Protein AF-A0A830BBN1-F1 (afdb_monomer)

Mean predicted aligned error: 14.36 Å

Organism: NCBI:txid374723

Sequence (219 aa):
MGGQESFIYSFVARGTMVLAEYTEFTGNFPAIAAQCLQKLPSSNNKFTYKCDHHIFNFLVEDGYAYCVVAKESVGKQISIAFLERIKADFKKRYGGGKADTAAAKSLNKEFGPLMKEHMQYIIDHADEIEKLLKVKAQVSEVKSIMLENIDKTIERGENLTNLNDKAEELRYSAQEFKKQGTQIRRKMWGKAQSIACYSGLQASPKRCTTAWAWRTPPT

Nearest PDB structures (foldseek):
  4b93-assembly1_A  TM=8.288E-01  e=2.882E-13  Mus musculus
  4afi-assembly1_B  TM=9.261E-01  e=2.711E-12  Homo sapiens
  2vx8-assembly1_B  TM=9.193E-01  e=2.001E-11  Homo sapiens
  2vx8-assembly4_C  TM=9.393E-01  e=4.398E-11  Homo sapiens
  2dmw-assembly1_A  TM=9.284E-01  e=1.477E-10  Homo sapiens

Radius of gyration: 22.37 Å; Cα contacts (8 Å, |Δi|>4): 234; chains: 1; bounding box: 63×53×77 Å

Foldseek 3Di:
DDLPQFWAKKFKAQQLFTQAIAGPDDDCVVVVLSVVSVVDDQDQAWEWEDDPQKIWIWGHDPRMIIIIIGGPVDDNQLRVVLRVVLVVVCCVPCNPCNNVPGHGNNCHVPCHVVSVVSSVVSSVCVVVSVVVVVVVPPDGDHHYDYDDDPPCVRVPDDPDDDPPVVVVVSVVVVVVVVVVVVVVVVVVVVVVVVVCVVVVPPPDDDDPDDDDDDDDDDD

Secondary structure (DSSP, 8-state):
------EEEEEEEETTEEEEEEESS-SSHHHHHHHHHHH--SSSEEEEEEETTEEEEEEEETTEEEEEEEETTS-HHHHHHHHHHHHHHHHHHHTTTHHHHPPTTTTHHHHHHHHHHHHHHHHHTHHHHHHHHHHH-----EEEEE---S-GGGTTS-----TTHHHHHHHHHHHHHHHHHHHHHHHHHHHHHHHHHHTT-------------------

Structure (mmCIF, N/CA/C/O backbone):
data_AF-A0A830BBN1-F1
#
_entry.id   AF-A0A830BBN1-F1
#
loop_
_atom_site.group_PDB
_atom_site.id
_atom_site.type_symbol
_atom_site.label_atom_id
_atom_site.label_alt_id
_atom_site.label_comp_id
_atom_site.label_asym_id
_atom_site.label_entity_id
_atom_site.label_seq_id
_atom_site.pdbx_PDB_ins_code
_atom_site.Cartn_x
_atom_site.Cartn_y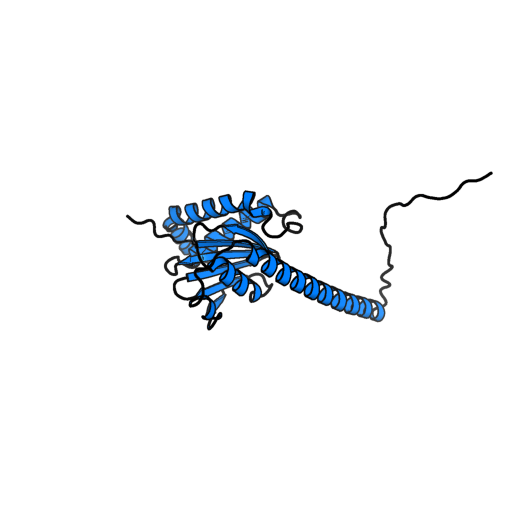
_atom_site.Cartn_z
_atom_site.occupancy
_atom_site.B_iso_or_equiv
_atom_site.auth_seq_id
_atom_site.auth_comp_id
_atom_site.auth_asym_id
_atom_site.auth_atom_id
_atom_site.pdbx_PDB_model_num
ATOM 1 N N . MET A 1 1 ? -5.172 19.905 21.506 1.00 32.31 1 MET A N 1
ATOM 2 C CA . MET A 1 1 ? -5.762 19.604 20.184 1.00 32.31 1 MET A CA 1
ATOM 3 C C . MET A 1 1 ? -4.782 18.706 19.446 1.00 32.31 1 MET A C 1
ATOM 5 O O . MET A 1 1 ? -3.866 19.209 18.817 1.00 32.31 1 MET A O 1
ATOM 9 N N . GLY A 1 2 ? -4.857 17.392 19.669 1.00 34.62 2 GLY A N 1
ATOM 10 C CA . GLY A 1 2 ? -3.894 16.442 19.107 1.00 34.62 2 GLY A CA 1
ATOM 11 C C . GLY A 1 2 ? -4.415 15.901 17.786 1.00 34.62 2 GLY A C 1
ATOM 12 O O . GLY A 1 2 ? -5.408 15.176 17.797 1.00 34.62 2 GLY A O 1
ATOM 13 N N . GLY A 1 3 ? -3.767 16.253 16.674 1.00 42.31 3 GLY A N 1
ATOM 14 C CA . GLY A 1 3 ? -3.932 15.539 15.411 1.00 42.31 3 GLY A CA 1
ATOM 15 C C . GLY A 1 3 ? -3.496 14.096 15.632 1.00 42.31 3 GLY A C 1
ATOM 16 O O . GLY A 1 3 ? -2.308 13.797 15.664 1.00 42.31 3 GLY A O 1
ATOM 17 N N . GLN A 1 4 ? -4.458 13.227 15.925 1.00 48.81 4 GLN A N 1
ATOM 18 C CA . GLN A 1 4 ? -4.225 11.815 16.186 1.00 48.81 4 GLN A CA 1
ATOM 19 C C . GLN A 1 4 ? -3.701 11.179 14.901 1.00 48.81 4 GLN A C 1
ATOM 21 O O . GLN A 1 4 ? -4.442 10.998 13.938 1.00 48.81 4 GLN A O 1
ATOM 26 N N . GLU A 1 5 ? -2.414 10.853 14.908 1.00 64.38 5 GLU A N 1
ATOM 27 C CA . GLU A 1 5 ? -1.705 10.041 13.921 1.00 64.38 5 GLU A CA 1
ATOM 28 C C . GLU A 1 5 ? -2.566 8.846 13.491 1.00 64.38 5 GLU A C 1
ATOM 30 O O . GLU A 1 5 ? -2.714 7.876 14.238 1.00 64.38 5 GLU A O 1
ATOM 35 N N . SER A 1 6 ? -3.216 8.976 12.335 1.00 85.06 6 SER A N 1
ATOM 36 C CA . SER A 1 6 ? -4.280 8.075 11.882 1.00 85.06 6 SER A CA 1
ATOM 37 C C . SER A 1 6 ? -3.738 7.004 10.935 1.00 85.06 6 SER A C 1
ATOM 39 O O . SER A 1 6 ? -4.067 5.826 11.077 1.00 85.06 6 SER A O 1
ATOM 41 N N . PHE A 1 7 ? -2.841 7.395 10.029 1.00 92.31 7 PHE A N 1
ATOM 42 C CA . PHE A 1 7 ? -2.092 6.500 9.149 1.00 92.31 7 PHE A CA 1
ATOM 43 C C . PHE A 1 7 ? -0.636 6.408 9.592 1.00 92.31 7 PHE A C 1
ATOM 45 O O . PHE A 1 7 ? -0.046 7.407 9.986 1.00 92.31 7 PHE A O 1
ATOM 52 N N . ILE A 1 8 ? -0.075 5.203 9.517 1.00 91.69 8 ILE A N 1
ATOM 53 C CA . ILE A 1 8 ? 1.229 4.864 10.097 1.00 91.69 8 ILE A CA 1
ATOM 54 C C . ILE A 1 8 ? 2.222 4.469 9.005 1.00 91.69 8 ILE A C 1
ATOM 56 O O . ILE A 1 8 ? 3.348 4.948 8.956 1.00 91.69 8 ILE A O 1
ATOM 60 N N . TYR A 1 9 ? 1.809 3.584 8.104 1.00 94.56 9 TYR A N 1
ATOM 61 C CA . TYR A 1 9 ? 2.672 3.040 7.059 1.00 94.56 9 TYR A CA 1
ATOM 62 C C . TYR A 1 9 ? 1.856 2.789 5.797 1.00 94.56 9 TYR A C 1
ATOM 64 O O . TYR A 1 9 ? 0.684 2.429 5.875 1.00 94.56 9 TYR A O 1
ATOM 72 N N . SER A 1 10 ? 2.463 2.966 4.630 1.00 97.44 10 SER A N 1
ATOM 73 C CA . SER A 1 10 ? 1.853 2.623 3.345 1.00 97.44 10 SER A CA 1
ATOM 74 C C . SER A 1 10 ? 2.901 2.100 2.382 1.00 97.44 10 SER A C 1
ATOM 76 O O . SER A 1 10 ? 4.058 2.520 2.420 1.00 97.44 10 SER A O 1
ATOM 78 N N . PHE A 1 11 ? 2.484 1.215 1.480 1.00 97.81 11 PHE A N 1
ATOM 79 C CA . PHE A 1 11 ? 3.331 0.760 0.386 1.00 97.81 11 PHE A CA 1
ATOM 80 C C . PHE A 1 11 ? 2.545 0.429 -0.884 1.00 97.81 11 PHE A C 1
ATOM 82 O O . PHE A 1 11 ? 1.336 0.185 -0.858 1.00 97.81 11 PHE A O 1
ATOM 89 N N . VAL A 1 12 ? 3.279 0.357 -1.997 1.00 97.62 12 VAL A N 1
ATOM 90 C CA . VAL A 1 12 ? 2.850 -0.274 -3.251 1.00 97.62 12 VAL A CA 1
ATOM 91 C C . VAL A 1 12 ? 3.834 -1.375 -3.619 1.00 97.62 12 VAL A C 1
ATOM 93 O O . VAL A 1 12 ? 5.048 -1.154 -3.652 1.00 97.62 12 VAL A O 1
ATOM 96 N N . ALA A 1 13 ? 3.314 -2.564 -3.905 1.00 96.38 13 ALA A N 1
ATOM 97 C CA . ALA A 1 13 ? 4.085 -3.732 -4.294 1.00 96.38 13 ALA A CA 1
ATOM 98 C C . ALA A 1 13 ? 3.620 -4.297 -5.636 1.00 96.38 13 ALA A C 1
ATOM 100 O O . ALA A 1 13 ? 2.442 -4.226 -5.980 1.00 96.38 13 ALA A O 1
ATOM 101 N N . ARG A 1 14 ? 4.557 -4.899 -6.371 1.00 93.69 14 ARG A N 1
ATOM 102 C CA . ARG A 1 14 ? 4.293 -5.754 -7.534 1.00 93.69 14 ARG A CA 1
ATOM 103 C C . ARG A 1 14 ? 4.466 -7.206 -7.106 1.00 93.69 14 ARG A C 1
ATOM 105 O O . ARG A 1 14 ? 5.580 -7.625 -6.775 1.00 93.69 14 ARG A O 1
ATOM 112 N N . GLY A 1 15 ? 3.379 -7.973 -7.093 1.00 89.31 15 GLY A N 1
ATOM 113 C CA . GLY A 1 15 ? 3.335 -9.239 -6.362 1.00 89.31 15 GLY A CA 1
ATOM 114 C C . GLY A 1 15 ? 3.693 -8.999 -4.894 1.00 89.31 15 GLY A C 1
ATOM 115 O O . GLY A 1 15 ? 3.051 -8.200 -4.223 1.00 89.31 15 GLY A O 1
ATOM 116 N N . THR A 1 16 ? 4.764 -9.629 -4.416 1.00 89.00 16 THR A N 1
ATOM 117 C CA . THR A 1 16 ? 5.267 -9.467 -3.041 1.00 89.00 16 THR A CA 1
ATOM 118 C C . THR A 1 16 ? 6.468 -8.520 -2.927 1.00 89.00 16 THR A C 1
ATOM 120 O O . THR A 1 16 ? 7.021 -8.335 -1.845 1.00 89.00 16 THR A O 1
ATOM 123 N N . MET A 1 17 ? 6.884 -7.890 -4.034 1.00 91.56 17 MET A N 1
ATOM 124 C CA . MET A 1 17 ? 8.020 -6.967 -4.067 1.00 91.56 17 MET A CA 1
ATOM 125 C C . MET A 1 17 ? 7.559 -5.524 -3.880 1.00 91.56 17 MET A C 1
ATOM 127 O O . MET A 1 17 ? 6.950 -4.945 -4.779 1.00 91.56 17 MET A O 1
ATOM 131 N N . VAL A 1 18 ? 7.906 -4.923 -2.744 1.00 95.19 18 VAL A N 1
ATOM 132 C CA . VAL A 1 18 ? 7.634 -3.508 -2.457 1.00 95.19 18 VAL A CA 1
ATOM 133 C C . VAL A 1 18 ? 8.453 -2.608 -3.388 1.00 95.19 18 VAL A C 1
ATOM 135 O O . VAL A 1 18 ? 9.684 -2.659 -3.398 1.00 95.19 18 VAL A O 1
ATOM 138 N N . LEU A 1 19 ? 7.765 -1.784 -4.179 1.00 94.88 19 LEU A N 1
ATOM 139 C CA . LEU A 1 19 ? 8.361 -0.838 -5.131 1.00 94.88 19 LEU A CA 1
ATOM 140 C C . LEU A 1 19 ? 8.525 0.559 -4.526 1.00 94.88 19 LEU A C 1
ATOM 142 O O . LEU A 1 19 ? 9.513 1.241 -4.808 1.00 94.88 19 LEU A O 1
ATOM 146 N N . ALA A 1 20 ? 7.546 0.966 -3.719 1.00 96.44 20 ALA A N 1
ATOM 147 C CA . ALA A 1 20 ? 7.519 2.228 -2.998 1.00 96.44 20 ALA A CA 1
ATOM 148 C C . ALA A 1 20 ? 6.905 2.024 -1.610 1.00 96.44 20 ALA A C 1
ATOM 150 O O . ALA A 1 20 ? 5.899 1.326 -1.493 1.00 96.44 20 ALA A O 1
ATOM 151 N N . GLU A 1 21 ? 7.455 2.662 -0.586 1.00 96.19 21 GLU A N 1
ATOM 152 C CA . GLU A 1 21 ? 6.897 2.673 0.765 1.00 96.19 21 GLU A CA 1
ATOM 153 C C . GLU A 1 21 ? 7.148 4.000 1.480 1.00 96.19 21 GLU A C 1
ATOM 155 O O . GLU A 1 21 ? 8.060 4.751 1.122 1.00 96.19 21 GLU A O 1
ATOM 160 N N . TYR A 1 22 ? 6.338 4.269 2.499 1.00 95.44 22 TYR A N 1
ATOM 161 C CA . TYR A 1 22 ? 6.435 5.469 3.313 1.00 95.44 22 TYR A CA 1
ATOM 162 C C . TYR A 1 22 ? 5.960 5.228 4.753 1.00 95.44 22 TYR A C 1
ATOM 164 O O . TYR A 1 22 ? 4.936 4.580 4.972 1.00 95.44 22 TYR A O 1
ATOM 172 N N . THR A 1 23 ? 6.703 5.770 5.720 1.00 92.25 23 THR A N 1
ATOM 173 C CA . THR A 1 23 ? 6.357 5.845 7.149 1.00 92.25 23 THR A CA 1
ATOM 174 C C . THR A 1 23 ? 7.075 7.035 7.784 1.00 92.25 23 THR A C 1
ATOM 176 O O . THR A 1 23 ? 8.223 7.312 7.437 1.00 92.25 23 THR A O 1
ATOM 179 N N . GLU A 1 24 ? 6.422 7.704 8.733 1.00 84.50 24 GLU A N 1
ATOM 180 C CA . GLU A 1 24 ? 7.069 8.631 9.686 1.00 84.50 24 GLU A CA 1
ATOM 181 C C . GLU A 1 24 ? 7.300 7.979 11.054 1.00 84.50 24 GLU A C 1
ATOM 183 O O . GLU A 1 24 ? 7.950 8.546 11.927 1.00 84.50 24 GLU A O 1
ATOM 188 N N . PHE A 1 25 ? 6.795 6.760 11.223 1.00 79.56 25 PHE A N 1
ATOM 189 C CA . PHE A 1 25 ? 6.783 6.021 12.470 1.00 79.56 25 PHE A CA 1
ATOM 190 C C . PHE A 1 25 ? 7.915 5.008 12.508 1.00 79.56 25 PHE A C 1
ATOM 192 O O . PHE A 1 25 ? 8.189 4.299 11.530 1.00 79.56 25 PHE A O 1
ATOM 199 N N . THR A 1 26 ? 8.536 4.901 13.676 1.00 73.25 26 THR A N 1
ATOM 200 C CA . THR A 1 26 ? 9.425 3.795 14.012 1.00 73.25 26 THR A CA 1
ATOM 201 C C . THR A 1 26 ? 8.591 2.592 14.453 1.00 73.25 26 THR A C 1
ATOM 203 O O . THR A 1 26 ? 7.535 2.732 15.067 1.00 73.25 26 THR A O 1
ATOM 206 N N . GLY A 1 27 ? 9.038 1.385 14.103 1.00 72.31 27 GLY A N 1
ATOM 207 C CA . GLY A 1 27 ? 8.348 0.155 14.483 1.00 72.31 27 GLY A CA 1
ATOM 208 C C . GLY A 1 27 ? 8.521 -0.985 13.487 1.00 72.31 27 GLY A C 1
ATOM 209 O O . GLY A 1 27 ? 9.257 -0.901 12.498 1.00 72.31 27 GLY A O 1
ATOM 210 N N . ASN A 1 28 ? 7.810 -2.076 13.754 1.00 79.81 28 ASN A N 1
ATOM 211 C CA . ASN A 1 28 ? 7.816 -3.305 12.962 1.00 79.81 28 ASN A CA 1
ATOM 212 C C . ASN A 1 28 ? 6.702 -3.355 11.897 1.00 79.81 28 ASN A C 1
ATOM 214 O O . ASN A 1 28 ? 6.587 -4.366 11.203 1.00 79.81 28 ASN A O 1
ATOM 218 N N . PHE A 1 29 ? 5.935 -2.275 11.697 1.00 85.06 29 PHE A N 1
ATOM 219 C CA . PHE A 1 29 ? 4.846 -2.226 10.712 1.00 85.06 29 PHE A CA 1
ATOM 220 C C . PHE A 1 29 ? 5.257 -2.680 9.303 1.00 85.06 29 PHE A C 1
ATOM 222 O O . PHE A 1 29 ? 4.520 -3.484 8.732 1.00 85.06 29 PHE A O 1
ATOM 229 N N . PRO A 1 30 ? 6.430 -2.290 8.751 1.00 88.38 30 PRO A N 1
ATOM 230 C CA . PRO A 1 30 ? 6.854 -2.789 7.442 1.00 88.38 30 PRO A CA 1
ATOM 231 C C . PRO A 1 30 ? 7.043 -4.310 7.404 1.00 88.38 30 PRO A C 1
ATOM 233 O O . PRO A 1 30 ? 6.709 -4.948 6.409 1.00 88.38 30 PRO A O 1
ATOM 236 N N . ALA A 1 31 ? 7.543 -4.909 8.490 1.00 84.56 31 ALA A N 1
ATOM 237 C CA . ALA A 1 31 ? 7.762 -6.352 8.565 1.00 84.56 31 ALA A CA 1
ATOM 238 C C . ALA A 1 31 ? 6.428 -7.108 8.640 1.00 84.56 31 ALA A C 1
ATOM 240 O O . ALA A 1 31 ? 6.202 -8.033 7.862 1.00 84.56 31 ALA A O 1
ATOM 241 N N . ILE A 1 32 ? 5.511 -6.667 9.506 1.00 84.81 32 ILE A N 1
ATOM 242 C CA . ILE A 1 32 ? 4.174 -7.268 9.627 1.00 84.81 32 ILE A CA 1
ATOM 243 C C . ILE A 1 32 ? 3.411 -7.128 8.306 1.00 84.81 32 ILE A C 1
ATOM 245 O O . ILE A 1 32 ? 2.850 -8.097 7.799 1.00 84.81 32 ILE A O 1
ATOM 249 N N . ALA A 1 33 ? 3.437 -5.943 7.694 1.00 89.44 33 ALA A N 1
ATOM 250 C CA . ALA A 1 33 ? 2.748 -5.696 6.435 1.00 89.44 33 ALA A CA 1
ATOM 251 C C . ALA A 1 33 ? 3.317 -6.552 5.288 1.00 89.44 33 ALA A C 1
ATOM 253 O O . ALA A 1 33 ? 2.548 -7.063 4.472 1.00 89.44 33 ALA A O 1
ATOM 254 N N . ALA A 1 34 ? 4.637 -6.772 5.256 1.00 88.31 34 ALA A N 1
ATOM 255 C CA . ALA A 1 34 ? 5.269 -7.694 4.317 1.00 88.31 34 ALA A CA 1
ATOM 256 C C . ALA A 1 34 ? 4.825 -9.147 4.551 1.00 88.31 34 ALA A C 1
ATOM 258 O O . ALA A 1 34 ? 4.573 -9.861 3.585 1.00 88.31 34 ALA A O 1
ATOM 259 N N . GLN A 1 35 ? 4.659 -9.589 5.800 1.00 84.88 35 GLN A N 1
ATOM 260 C CA . GLN A 1 35 ? 4.128 -10.926 6.094 1.00 84.88 35 GLN A CA 1
ATOM 261 C C . GLN A 1 35 ? 2.663 -11.079 5.668 1.00 84.88 35 GLN A C 1
ATOM 263 O O . GLN A 1 35 ? 2.292 -12.104 5.094 1.00 84.88 35 GLN A O 1
ATOM 268 N N . CYS A 1 36 ? 1.833 -10.058 5.891 1.00 87.19 36 CYS A N 1
ATOM 269 C CA . CYS A 1 36 ? 0.461 -10.022 5.383 1.00 87.19 36 CYS A CA 1
ATOM 270 C C . CYS A 1 36 ? 0.437 -10.113 3.854 1.00 87.19 36 CYS A C 1
ATOM 272 O O . CYS A 1 36 ? -0.333 -10.893 3.299 1.00 87.19 36 CYS A O 1
ATOM 274 N N . LEU A 1 37 ? 1.329 -9.380 3.178 1.00 88.31 37 LEU A N 1
ATOM 275 C CA . LEU A 1 37 ? 1.474 -9.397 1.722 1.00 88.31 37 LEU A CA 1
ATOM 276 C C . LEU A 1 37 ? 1.762 -10.804 1.180 1.00 88.31 37 LEU A C 1
ATOM 278 O O . LEU A 1 37 ? 1.219 -11.163 0.139 1.00 88.31 37 LEU A O 1
ATOM 282 N N . GLN A 1 38 ? 2.540 -11.625 1.896 1.00 86.94 38 GLN A N 1
ATOM 283 C CA . GLN A 1 38 ? 2.798 -13.020 1.504 1.00 86.94 38 GLN A CA 1
ATOM 284 C C . GLN A 1 38 ? 1.551 -13.910 1.541 1.00 86.94 38 GLN A C 1
ATOM 286 O O . GLN A 1 38 ? 1.482 -14.912 0.832 1.00 86.94 38 GLN A O 1
ATOM 291 N N . LYS A 1 39 ? 0.570 -13.565 2.380 1.00 84.00 39 LYS A N 1
ATOM 292 C CA . LYS A 1 39 ? -0.667 -14.335 2.571 1.00 84.00 39 LYS A CA 1
ATOM 293 C C . LYS A 1 39 ? -1.802 -13.872 1.655 1.00 84.00 39 LYS A C 1
ATOM 295 O O . LYS A 1 39 ? -2.849 -14.519 1.622 1.00 84.00 39 LYS A O 1
ATOM 300 N N . LEU A 1 40 ? -1.627 -12.763 0.934 1.00 82.19 40 LEU A N 1
ATOM 301 C CA . LEU A 1 40 ? -2.659 -12.233 0.050 1.00 82.19 40 LEU A CA 1
ATOM 302 C C . LEU A 1 40 ? -2.854 -13.134 -1.174 1.00 82.19 40 LEU A C 1
ATOM 304 O O . LEU A 1 40 ? -1.881 -13.493 -1.843 1.00 82.19 40 LEU A O 1
ATOM 308 N N . PRO A 1 41 ? -4.104 -13.461 -1.540 1.00 82.00 41 PRO A N 1
ATOM 309 C CA . PRO A 1 41 ? -4.364 -14.103 -2.816 1.00 82.00 41 PRO A CA 1
ATOM 310 C C . PRO A 1 41 ? -4.125 -13.103 -3.955 1.00 82.00 41 PRO A C 1
ATOM 312 O O . PRO A 1 41 ? -4.353 -11.903 -3.816 1.00 82.00 41 PRO A O 1
ATOM 315 N N . SER A 1 42 ? -3.729 -13.602 -5.125 1.00 76.69 42 SER A N 1
ATOM 316 C CA . SER A 1 42 ? -3.465 -12.757 -6.303 1.00 76.69 42 SER A CA 1
ATOM 317 C C . SER A 1 42 ? -4.729 -12.232 -7.000 1.00 76.69 42 SER A C 1
ATOM 319 O O . SER A 1 42 ? -4.628 -11.545 -8.011 1.00 76.69 42 SER A O 1
ATOM 321 N N . SER A 1 43 ? -5.922 -12.581 -6.511 1.00 81.62 43 SER A N 1
ATOM 322 C CA . SER A 1 43 ? -7.199 -12.143 -7.081 1.00 81.62 43 SER A CA 1
ATOM 323 C C . SER A 1 43 ? -7.493 -10.684 -6.745 1.00 81.62 43 SER A C 1
ATOM 325 O O . SER A 1 43 ? -7.333 -10.297 -5.585 1.00 81.62 43 SER A O 1
ATOM 327 N N . ASN A 1 44 ? -8.037 -9.930 -7.705 1.00 86.81 44 ASN A N 1
ATOM 328 C CA . ASN A 1 44 ? -8.475 -8.554 -7.479 1.00 86.81 44 ASN A CA 1
ATOM 329 C C . ASN A 1 44 ? -9.507 -8.501 -6.339 1.00 86.81 44 ASN A C 1
ATOM 331 O O . ASN A 1 44 ? -10.603 -9.059 -6.447 1.00 86.81 44 ASN A O 1
ATOM 335 N N . ASN A 1 45 ? -9.133 -7.898 -5.212 1.00 88.69 45 ASN A N 1
ATOM 336 C CA . ASN A 1 45 ? -9.979 -7.828 -4.026 1.00 88.69 45 ASN A CA 1
ATOM 337 C C . ASN A 1 45 ? -9.439 -6.824 -3.001 1.00 88.69 45 ASN A C 1
ATOM 339 O O . ASN A 1 45 ? -8.319 -6.323 -3.113 1.00 88.69 45 ASN A O 1
ATOM 343 N N . LYS A 1 46 ? -10.241 -6.569 -1.969 1.00 92.00 46 LYS A N 1
ATOM 344 C CA . LYS A 1 46 ? -9.882 -5.741 -0.820 1.00 92.00 46 LYS A CA 1
ATOM 345 C C . LYS A 1 46 ? -9.799 -6.631 0.411 1.00 92.00 46 LYS A C 1
ATOM 347 O O . LYS A 1 46 ? -10.723 -7.400 0.675 1.00 92.00 46 LYS A O 1
ATOM 352 N N . PHE A 1 47 ? -8.715 -6.511 1.167 1.00 90.50 47 PHE A N 1
ATOM 353 C CA . PHE A 1 47 ? -8.490 -7.291 2.379 1.00 90.50 47 PHE A CA 1
ATOM 354 C C . PHE A 1 47 ? -8.223 -6.377 3.561 1.00 90.50 47 PHE A C 1
ATOM 356 O O . PHE A 1 47 ? -7.575 -5.343 3.429 1.00 90.50 47 PHE A O 1
ATOM 363 N N . THR A 1 48 ? -8.685 -6.786 4.732 1.00 90.75 48 THR A N 1
ATOM 364 C CA . THR A 1 48 ? -8.340 -6.122 5.984 1.00 90.75 48 THR A CA 1
ATOM 365 C C . THR A 1 48 ? -7.805 -7.158 6.949 1.00 90.75 48 THR A C 1
ATOM 367 O O . THR A 1 48 ? -8.511 -8.121 7.240 1.00 90.75 48 THR A O 1
ATOM 370 N N . TYR A 1 49 ? -6.610 -6.916 7.479 1.00 88.94 49 TYR A N 1
ATOM 371 C CA . TYR A 1 49 ? -6.042 -7.665 8.588 1.00 88.94 49 TYR A CA 1
ATOM 372 C C . TYR A 1 49 ? -5.988 -6.796 9.840 1.00 88.94 49 TYR A C 1
ATOM 374 O O . TYR A 1 49 ? -5.510 -5.664 9.791 1.00 88.94 49 TYR A O 1
ATOM 382 N N . LYS A 1 50 ? -6.477 -7.320 10.963 1.00 85.44 50 LYS A N 1
ATOM 383 C CA . LYS A 1 50 ? -6.400 -6.647 12.265 1.00 85.44 50 LYS A CA 1
ATOM 384 C C . LYS A 1 50 ? -5.279 -7.266 13.102 1.00 85.44 50 LYS A C 1
ATOM 386 O O . LYS A 1 50 ? -5.234 -8.489 13.215 1.00 85.44 50 LYS A O 1
ATOM 391 N N . CYS A 1 51 ? -4.422 -6.420 13.671 1.00 80.12 51 CYS A N 1
ATOM 392 C CA . CYS A 1 51 ? -3.388 -6.776 14.644 1.00 80.12 51 CYS A CA 1
ATOM 393 C C . CYS A 1 51 ? -3.437 -5.740 15.774 1.00 80.12 51 CYS A C 1
ATOM 395 O O . CYS A 1 51 ? -3.135 -4.566 15.550 1.00 80.12 51 CYS A O 1
ATOM 397 N N . ASP A 1 52 ? -3.886 -6.158 16.956 1.00 80.69 52 ASP A N 1
ATOM 398 C CA . ASP A 1 52 ? -4.061 -5.299 18.134 1.00 80.69 52 ASP A CA 1
ATOM 399 C C . ASP A 1 52 ? -4.887 -4.037 17.827 1.00 80.69 52 ASP A C 1
ATOM 401 O O . ASP A 1 52 ? -6.049 -4.137 17.421 1.00 80.69 52 ASP A O 1
ATOM 405 N N . HIS A 1 53 ? -4.291 -2.853 17.995 1.00 82.75 53 HIS A N 1
ATOM 406 C CA . HIS A 1 53 ? -4.909 -1.546 17.743 1.00 82.75 53 HIS A CA 1
ATOM 407 C C . HIS A 1 53 ? -4.664 -1.007 16.327 1.00 82.75 53 HIS A C 1
ATOM 409 O O . HIS A 1 53 ? -4.975 0.152 16.035 1.00 82.75 53 HIS A O 1
ATOM 415 N N . HIS A 1 54 ? -4.114 -1.839 15.441 1.00 87.75 54 HIS A N 1
ATOM 416 C CA . HIS A 1 54 ? -3.752 -1.474 14.082 1.00 87.75 54 HIS A CA 1
ATOM 417 C C . HIS A 1 54 ? -4.498 -2.321 13.055 1.00 87.75 54 HIS A C 1
ATOM 419 O O . HIS A 1 54 ? -4.719 -3.527 13.205 1.00 87.75 54 HIS A O 1
ATOM 425 N N . ILE A 1 55 ? -4.871 -1.667 11.964 1.00 90.44 55 ILE A N 1
ATOM 426 C CA . ILE A 1 55 ? -5.573 -2.270 10.845 1.00 90.44 55 ILE A CA 1
ATOM 427 C C . ILE A 1 55 ? -4.715 -2.115 9.593 1.00 90.44 55 ILE A C 1
ATOM 429 O O . ILE A 1 55 ? -4.404 -1.005 9.165 1.00 90.44 55 ILE A O 1
ATOM 433 N N . PHE A 1 56 ? -4.376 -3.245 8.983 1.00 93.31 56 PHE A N 1
ATOM 434 C CA . PHE A 1 56 ? -3.653 -3.350 7.725 1.00 93.31 56 PHE A CA 1
ATOM 435 C C . PHE A 1 56 ? -4.676 -3.559 6.612 1.00 93.31 56 PHE A C 1
ATOM 437 O O . PHE A 1 56 ? -5.265 -4.634 6.473 1.00 93.31 56 PHE A O 1
ATOM 444 N N . ASN A 1 57 ? -4.914 -2.519 5.825 1.00 94.44 57 ASN A N 1
ATOM 445 C CA . ASN A 1 57 ? -5.838 -2.560 4.703 1.00 94.44 57 ASN A CA 1
ATOM 446 C C . ASN A 1 57 ? -5.060 -2.770 3.412 1.00 94.44 57 ASN A C 1
ATOM 448 O O . ASN A 1 57 ? -4.036 -2.128 3.193 1.00 94.44 57 ASN A O 1
ATOM 452 N N . PHE A 1 58 ? -5.575 -3.644 2.555 1.00 95.25 58 PHE A N 1
ATOM 453 C CA . PHE A 1 58 ? -4.992 -3.985 1.272 1.00 95.25 58 PHE A CA 1
ATOM 454 C C . PHE A 1 58 ? -6.011 -3.845 0.151 1.00 95.25 58 PHE A C 1
ATOM 456 O O . PHE A 1 58 ? -7.174 -4.226 0.289 1.00 95.25 58 PHE A O 1
ATOM 463 N N . LEU A 1 59 ? -5.531 -3.365 -0.987 1.00 95.19 59 LEU A N 1
ATOM 464 C CA . LEU A 1 59 ? -6.216 -3.385 -2.268 1.00 95.19 59 LEU A CA 1
ATOM 465 C C . LEU A 1 59 ? -5.297 -4.105 -3.250 1.00 95.19 59 LEU A C 1
ATOM 467 O O . LEU A 1 59 ? -4.180 -3.656 -3.488 1.00 95.19 59 LEU A O 1
ATOM 471 N N . VAL A 1 60 ? -5.752 -5.231 -3.790 1.00 93.94 60 VAL A N 1
ATOM 472 C CA . VAL A 1 60 ? -5.033 -5.993 -4.812 1.00 93.94 60 VAL A CA 1
ATOM 473 C C . VAL A 1 60 ? -5.751 -5.786 -6.136 1.00 93.94 60 VAL A C 1
ATOM 475 O O . VAL A 1 60 ? -6.955 -6.024 -6.224 1.00 93.94 60 VAL A O 1
ATOM 478 N N . GLU A 1 61 ? -5.030 -5.322 -7.151 1.00 92.00 61 GLU A N 1
ATOM 479 C CA . GLU A 1 61 ? -5.556 -5.121 -8.501 1.00 92.00 61 GLU A CA 1
ATOM 480 C C . GLU A 1 61 ? -4.429 -5.258 -9.531 1.00 92.00 61 GLU A C 1
ATOM 482 O O . GLU A 1 61 ? -3.363 -4.666 -9.374 1.00 92.00 61 GLU A O 1
ATOM 487 N N . ASP A 1 62 ? -4.663 -6.034 -10.591 1.00 90.38 62 ASP A N 1
ATOM 488 C CA . ASP A 1 62 ? -3.777 -6.149 -11.761 1.00 90.38 62 ASP A CA 1
ATOM 489 C C . ASP A 1 62 ? -2.331 -6.561 -11.416 1.00 90.38 62 ASP A C 1
ATOM 491 O O . ASP A 1 62 ? -1.365 -6.104 -12.024 1.00 90.38 62 ASP A O 1
ATOM 495 N N . GLY A 1 63 ? -2.165 -7.429 -10.412 1.00 89.88 63 GLY A N 1
ATOM 496 C CA . GLY A 1 63 ? -0.849 -7.893 -9.951 1.00 89.88 63 GLY A CA 1
ATOM 497 C C . GLY A 1 63 ? -0.101 -6.908 -9.043 1.00 89.88 63 GLY A C 1
ATOM 498 O O . GLY A 1 63 ? 1.024 -7.199 -8.624 1.00 89.88 63 GLY A O 1
ATOM 499 N N . TYR A 1 64 ? -0.728 -5.783 -8.699 1.00 95.06 64 TYR A N 1
ATOM 500 C CA . TYR A 1 64 ? -0.240 -4.824 -7.718 1.00 95.06 64 TYR A CA 1
ATOM 501 C C . TYR A 1 64 ? -1.005 -4.952 -6.404 1.00 95.06 64 TYR A C 1
ATOM 503 O O . TYR A 1 64 ? -2.210 -5.204 -6.390 1.00 95.06 64 TYR A O 1
ATOM 511 N N . ALA A 1 65 ? -0.298 -4.756 -5.296 1.00 96.12 65 ALA A N 1
ATOM 512 C CA . ALA A 1 65 ? -0.872 -4.673 -3.963 1.00 96.12 65 ALA A CA 1
ATOM 513 C C . ALA A 1 65 ? -0.569 -3.298 -3.365 1.00 96.12 65 ALA A C 1
ATOM 515 O O . ALA A 1 65 ? 0.583 -2.868 -3.308 1.00 96.12 65 ALA A O 1
ATOM 516 N N . TYR A 1 66 ? -1.614 -2.625 -2.908 1.00 97.81 66 TYR A N 1
ATOM 517 C CA . TYR A 1 66 ? -1.563 -1.341 -2.223 1.00 97.81 66 TYR A CA 1
ATOM 518 C C . TYR A 1 66 ? -1.916 -1.582 -0.764 1.00 97.81 66 TYR A C 1
ATOM 520 O O . TYR A 1 66 ? -2.911 -2.255 -0.494 1.00 97.81 66 TYR A O 1
ATOM 528 N N . CYS A 1 67 ? -1.127 -1.053 0.164 1.00 97.50 67 CYS A N 1
ATOM 529 C CA . CYS A 1 67 ? -1.339 -1.248 1.593 1.00 97.50 67 CYS A CA 1
ATOM 530 C C . CYS A 1 67 ? -1.341 0.076 2.343 1.00 97.50 67 CYS A C 1
ATOM 532 O O . CYS A 1 67 ? -0.538 0.954 2.037 1.00 97.50 67 CYS A O 1
ATOM 534 N N . VAL A 1 68 ? -2.200 0.176 3.356 1.00 96.88 68 VAL A N 1
ATOM 535 C CA . VAL A 1 68 ? -2.131 1.213 4.381 1.00 96.88 68 VAL A CA 1
ATOM 536 C C . VAL A 1 68 ? -2.364 0.599 5.755 1.00 96.88 68 VAL A C 1
ATOM 538 O O . VAL A 1 68 ? -3.295 -0.184 5.956 1.00 96.88 68 VAL A O 1
ATOM 541 N N . VAL A 1 69 ? -1.508 0.964 6.700 1.00 94.19 69 VAL A N 1
ATOM 542 C CA . VAL A 1 69 ? -1.621 0.636 8.118 1.00 94.19 69 VAL A CA 1
ATOM 543 C C . VAL A 1 69 ? -2.163 1.859 8.828 1.00 94.19 69 VAL A C 1
ATOM 545 O O . VAL A 1 69 ? -1.591 2.946 8.728 1.00 94.19 69 VAL A O 1
ATOM 548 N N . ALA A 1 70 ? -3.272 1.677 9.527 1.00 92.88 70 ALA A N 1
ATOM 549 C CA . ALA A 1 70 ? -3.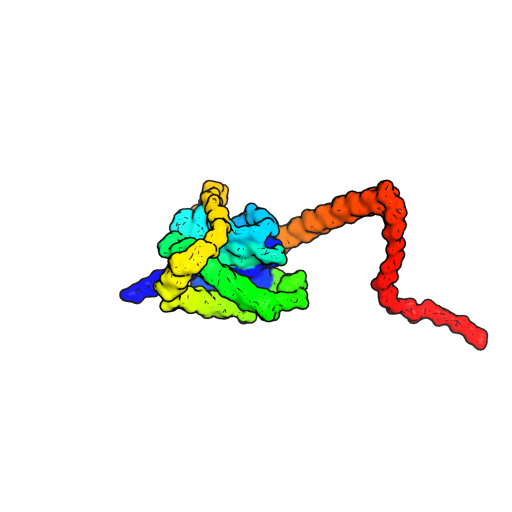969 2.734 10.236 1.00 92.88 70 ALA A CA 1
ATOM 550 C C . ALA A 1 70 ? -4.301 2.292 11.661 1.00 92.88 70 ALA A C 1
ATOM 552 O O . ALA A 1 70 ? -4.358 1.092 11.947 1.00 92.88 70 ALA A O 1
ATOM 553 N N . LYS A 1 71 ? -4.562 3.248 12.551 1.00 90.56 71 LYS A N 1
ATOM 554 C CA . LYS A 1 71 ? -5.189 2.939 13.842 1.00 90.56 71 LYS A CA 1
ATOM 555 C C . LYS A 1 71 ? -6.603 2.406 13.627 1.00 90.56 71 LYS A C 1
ATOM 557 O O . LYS A 1 71 ? -7.275 2.785 12.671 1.00 90.56 71 LYS A O 1
ATOM 562 N N . GLU A 1 72 ? -7.080 1.573 14.548 1.00 85.94 72 GLU A N 1
ATOM 563 C CA . GLU A 1 72 ? -8.446 1.032 14.501 1.00 85.94 72 GLU A CA 1
ATOM 564 C C . GLU A 1 72 ? -9.539 2.116 14.505 1.00 85.94 72 GLU A C 1
ATOM 566 O O . GLU A 1 72 ? -10.608 1.914 13.933 1.00 85.94 72 GLU A O 1
ATOM 571 N N . SER A 1 73 ? -9.256 3.290 15.073 1.00 87.19 73 SER A N 1
ATOM 572 C CA . SER A 1 73 ? -10.155 4.447 15.024 1.00 87.19 73 SER A CA 1
ATOM 573 C C . SER A 1 73 ? -10.389 4.981 13.607 1.00 87.19 73 SER A C 1
ATOM 575 O O . SER A 1 73 ? -11.396 5.646 13.367 1.00 87.19 73 SER A O 1
ATOM 577 N N . VAL A 1 74 ? -9.491 4.697 12.658 1.00 88.50 74 VAL A N 1
ATOM 578 C CA . VAL A 1 74 ? -9.675 5.075 11.258 1.00 88.50 74 VAL A CA 1
ATOM 579 C C . VAL A 1 74 ? -10.668 4.120 10.617 1.00 88.50 74 VAL A C 1
ATOM 581 O O . VAL A 1 74 ? -10.410 2.927 10.449 1.00 88.50 74 VAL A O 1
ATOM 584 N N . GLY A 1 75 ? -11.810 4.662 10.198 1.00 84.19 75 GLY A N 1
ATOM 585 C CA . GLY A 1 75 ? -12.831 3.887 9.509 1.00 84.19 75 GLY A CA 1
ATOM 586 C C . GLY A 1 75 ? -12.261 3.145 8.295 1.00 84.19 75 GLY A C 1
ATOM 587 O O . GLY A 1 75 ? -11.565 3.719 7.455 1.00 84.19 75 GLY A O 1
ATOM 588 N N . LYS A 1 76 ? -12.608 1.860 8.155 1.00 85.44 76 LYS A N 1
ATOM 589 C CA . LYS A 1 76 ? -12.173 1.012 7.029 1.00 85.44 76 LYS A CA 1
ATOM 590 C C . LYS A 1 76 ? -12.397 1.686 5.672 1.00 85.44 76 LYS A C 1
ATOM 592 O O . LYS A 1 76 ? -11.530 1.636 4.810 1.00 85.44 76 LYS A O 1
ATOM 597 N N . GLN A 1 77 ? -13.536 2.353 5.490 1.00 86.19 77 GLN A N 1
ATOM 598 C CA . GLN A 1 77 ? -13.871 3.016 4.227 1.00 86.19 77 GLN A CA 1
ATOM 599 C C . GLN A 1 77 ? -12.949 4.199 3.905 1.00 86.19 77 GLN A C 1
ATOM 601 O O . GLN A 1 77 ? -12.609 4.400 2.743 1.00 86.19 77 GLN A O 1
ATOM 606 N N . ILE A 1 78 ? -12.474 4.918 4.923 1.00 90.94 78 ILE A N 1
ATOM 607 C CA . ILE A 1 78 ? -11.478 5.986 4.773 1.00 90.94 78 ILE A CA 1
ATOM 608 C C . ILE A 1 78 ? -10.1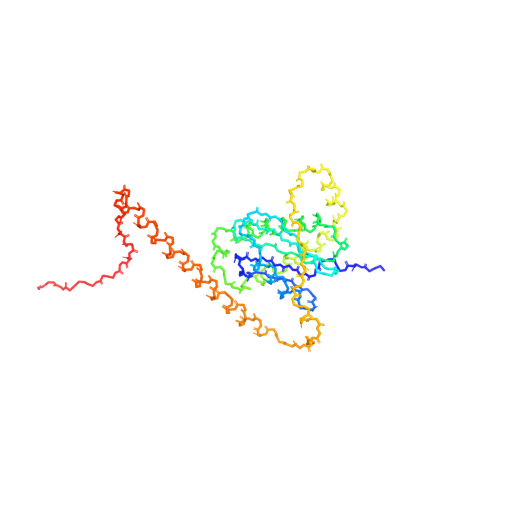40 5.399 4.306 1.00 90.94 78 ILE A C 1
ATOM 610 O O . ILE A 1 78 ? -9.529 5.908 3.367 1.00 90.94 78 ILE A O 1
ATOM 614 N N . SER A 1 79 ? -9.733 4.262 4.880 1.00 93.38 79 SER A N 1
ATOM 615 C CA . SER A 1 79 ? -8.536 3.537 4.431 1.00 93.38 79 SER A CA 1
ATOM 616 C C . SER A 1 79 ? -8.670 3.036 2.988 1.00 93.38 79 SER A C 1
ATOM 618 O O . SER A 1 79 ? -7.744 3.181 2.196 1.00 93.38 79 SER A O 1
ATOM 620 N N . ILE A 1 80 ? -9.829 2.491 2.601 1.00 91.38 80 ILE A N 1
ATOM 621 C CA . ILE A 1 80 ? -10.073 2.075 1.211 1.00 91.38 80 ILE A CA 1
ATOM 622 C C . ILE A 1 80 ? -10.056 3.280 0.260 1.00 91.38 80 ILE A C 1
ATOM 624 O O . ILE A 1 80 ? -9.470 3.185 -0.816 1.00 91.38 80 ILE A O 1
ATOM 628 N N . ALA A 1 81 ? -10.633 4.419 0.648 1.00 91.69 81 ALA A N 1
ATOM 629 C CA . ALA A 1 81 ? -10.596 5.638 -0.159 1.00 91.69 81 ALA A CA 1
ATOM 630 C C . ALA A 1 81 ? -9.159 6.131 -0.396 1.00 91.69 81 ALA A C 1
ATOM 632 O O . ALA A 1 81 ? -8.814 6.481 -1.525 1.00 91.69 81 ALA A O 1
ATOM 633 N N . PHE A 1 82 ? -8.303 6.093 0.632 1.00 95.25 82 PHE A N 1
ATOM 634 C CA . PHE A 1 82 ? -6.868 6.350 0.486 1.00 95.25 82 PHE A CA 1
ATOM 635 C C . PHE A 1 82 ? -6.226 5.406 -0.544 1.00 95.25 82 PHE A C 1
ATOM 637 O O . PHE A 1 82 ? -5.564 5.864 -1.477 1.00 95.25 82 PHE A O 1
ATOM 644 N N . LEU A 1 83 ? -6.460 4.094 -0.419 1.00 96.06 83 LEU A N 1
ATOM 645 C CA . LEU A 1 83 ? -5.872 3.093 -1.316 1.00 96.06 83 LEU A CA 1
ATOM 646 C C . LEU A 1 83 ? -6.297 3.282 -2.776 1.00 96.06 83 LEU A C 1
ATOM 648 O O . LEU A 1 83 ? -5.463 3.166 -3.670 1.00 96.06 83 LEU A O 1
ATOM 652 N N . GLU A 1 84 ? -7.564 3.614 -3.032 1.00 94.00 84 GLU A N 1
ATOM 653 C CA . GLU A 1 84 ? -8.056 3.897 -4.388 1.00 94.00 84 GLU A CA 1
ATOM 654 C C . GLU A 1 84 ? -7.372 5.135 -4.993 1.00 94.00 84 GLU A C 1
ATOM 656 O O . GLU A 1 84 ? -7.006 5.124 -6.172 1.00 94.00 84 GLU A O 1
ATOM 661 N N . ARG A 1 85 ? -7.129 6.183 -4.189 1.00 94.88 85 ARG A N 1
ATOM 662 C CA . ARG A 1 85 ? -6.400 7.387 -4.634 1.00 94.88 85 ARG A CA 1
ATOM 663 C C . ARG A 1 85 ? -4.943 7.082 -4.962 1.00 94.88 85 ARG A C 1
ATOM 665 O O . ARG A 1 85 ? -4.479 7.447 -6.043 1.00 94.88 85 ARG A O 1
ATOM 672 N N . ILE A 1 86 ? -4.244 6.376 -4.072 1.00 96.94 86 ILE A N 1
ATOM 673 C CA . ILE A 1 86 ? -2.852 5.961 -4.293 1.00 96.94 86 ILE A CA 1
ATOM 674 C C . ILE A 1 86 ? -2.743 5.075 -5.530 1.00 96.94 86 ILE A C 1
ATOM 676 O O . ILE A 1 86 ? -1.853 5.284 -6.354 1.00 96.94 86 ILE A O 1
ATOM 680 N N . LYS A 1 87 ? -3.660 4.117 -5.700 1.00 97.00 87 LYS A N 1
ATOM 681 C CA . LYS A 1 87 ? -3.717 3.264 -6.888 1.00 97.00 87 LYS A CA 1
ATOM 682 C C . LYS A 1 87 ? -3.853 4.089 -8.160 1.00 97.00 87 LYS A C 1
ATOM 684 O O . LYS A 1 87 ? -3.077 3.886 -9.093 1.00 97.00 87 LYS A O 1
ATOM 689 N N . ALA A 1 88 ? -4.818 5.006 -8.206 1.00 96.31 88 ALA A N 1
ATOM 690 C CA . ALA A 1 88 ? -5.057 5.835 -9.382 1.00 96.31 88 ALA A CA 1
ATOM 691 C C . ALA A 1 88 ? -3.816 6.663 -9.755 1.00 96.31 88 ALA A C 1
ATOM 693 O O . ALA A 1 88 ? -3.413 6.674 -10.920 1.00 96.31 88 ALA A O 1
ATOM 694 N N . ASP A 1 89 ? -3.172 7.297 -8.773 1.00 97.31 89 ASP A N 1
ATOM 695 C CA . ASP A 1 89 ? -1.970 8.107 -8.999 1.00 97.31 89 ASP A CA 1
ATOM 696 C C . ASP A 1 89 ? -0.765 7.241 -9.414 1.00 97.31 89 ASP A C 1
ATOM 698 O O . ASP A 1 89 ? -0.065 7.547 -10.382 1.00 97.31 89 ASP A O 1
ATOM 702 N N . PHE A 1 90 ? -0.575 6.088 -8.765 1.00 97.06 90 PHE A N 1
ATOM 703 C CA . PHE A 1 90 ? 0.484 5.141 -9.117 1.00 97.06 90 PHE A CA 1
ATOM 704 C C . PHE A 1 90 ? 0.325 4.612 -10.548 1.00 97.06 90 PHE A C 1
ATOM 706 O O . PHE A 1 90 ? 1.282 4.642 -11.324 1.00 97.06 90 PHE A O 1
ATOM 713 N N . LYS A 1 91 ? -0.885 4.170 -10.930 1.00 95.75 91 LYS A N 1
ATOM 714 C CA . LYS A 1 91 ? -1.180 3.692 -12.295 1.00 95.75 91 LYS A CA 1
ATOM 715 C C . LYS A 1 91 ? -0.970 4.803 -13.322 1.00 95.75 91 LYS A C 1
ATOM 717 O O . LYS A 1 91 ? -0.396 4.544 -14.374 1.00 95.75 91 LYS A O 1
ATOM 722 N N . LYS A 1 92 ? -1.367 6.041 -13.009 1.00 96.19 92 LYS A N 1
ATOM 723 C CA . LYS A 1 92 ? -1.166 7.198 -13.892 1.00 96.19 92 LYS A CA 1
ATOM 724 C C . LYS A 1 92 ? 0.316 7.494 -14.144 1.00 96.19 92 LYS A C 1
ATOM 726 O O . LYS A 1 92 ? 0.676 7.842 -15.263 1.00 96.19 92 LYS A O 1
ATOM 731 N N . ARG A 1 93 ? 1.169 7.382 -13.121 1.00 95.25 93 ARG A N 1
ATOM 732 C CA . ARG A 1 93 ? 2.599 7.739 -13.210 1.00 95.25 93 ARG A CA 1
ATOM 733 C C . ARG A 1 93 ? 3.490 6.617 -13.724 1.00 95.25 93 ARG A C 1
ATOM 735 O O . ARG A 1 93 ? 4.465 6.887 -14.420 1.00 95.25 93 ARG A O 1
ATOM 742 N N . TYR A 1 94 ? 3.197 5.381 -13.333 1.00 94.50 94 TYR A N 1
ATOM 743 C CA . TYR A 1 94 ? 4.095 4.240 -13.531 1.00 94.50 94 TYR A CA 1
ATOM 744 C C . TYR A 1 94 ? 3.474 3.094 -14.328 1.00 94.50 94 TYR A C 1
ATOM 746 O O . TYR A 1 94 ? 4.169 2.114 -14.619 1.00 94.50 94 TYR A O 1
ATOM 754 N N . GLY A 1 95 ? 2.194 3.211 -14.691 1.00 86.81 95 GLY A N 1
ATOM 755 C CA . GLY A 1 95 ? 1.563 2.324 -15.659 1.00 86.81 95 GLY A CA 1
ATOM 756 C C . GLY A 1 95 ? 2.288 2.355 -17.008 1.00 86.81 95 GLY A C 1
ATOM 757 O O . GLY A 1 95 ? 3.053 3.271 -17.306 1.00 86.81 95 GLY A O 1
ATOM 758 N N . GLY A 1 96 ? 2.076 1.321 -17.822 1.00 81.94 96 GLY A N 1
ATOM 759 C CA . GLY A 1 96 ? 2.720 1.218 -19.136 1.00 81.94 96 GLY A CA 1
ATOM 760 C C . GLY A 1 96 ? 4.175 0.728 -19.104 1.00 81.94 96 GLY A C 1
ATOM 761 O O . GLY A 1 96 ? 4.922 1.000 -20.038 1.00 81.94 96 GLY A O 1
ATOM 762 N N . GLY A 1 97 ? 4.590 0.007 -18.054 1.00 83.62 97 GLY A N 1
ATOM 763 C CA . GLY A 1 97 ? 5.843 -0.764 -18.035 1.00 83.62 97 GLY A CA 1
ATOM 764 C C . GLY A 1 97 ? 6.910 -0.310 -17.031 1.00 83.62 97 GLY A C 1
ATOM 765 O O . GLY A 1 97 ? 7.750 -1.122 -16.629 1.00 83.62 97 GLY A O 1
ATOM 766 N N . LYS A 1 98 ? 6.882 0.949 -16.558 1.00 88.69 98 LYS A N 1
ATOM 767 C CA . LYS A 1 98 ? 7.867 1.434 -15.563 1.00 88.69 98 LYS A CA 1
ATOM 768 C C . LYS A 1 98 ? 7.722 0.674 -14.241 1.00 88.69 98 LYS A C 1
ATOM 770 O O . LYS A 1 98 ? 8.718 0.209 -13.695 1.00 88.69 98 LYS A O 1
ATOM 775 N N . ALA A 1 99 ? 6.496 0.475 -13.758 1.00 88.81 99 ALA A N 1
ATOM 776 C CA . ALA A 1 99 ? 6.247 -0.319 -12.554 1.00 88.81 99 ALA A CA 1
ATOM 777 C C . ALA A 1 99 ? 6.573 -1.821 -12.740 1.00 88.81 99 ALA A C 1
ATOM 779 O O . ALA A 1 99 ? 7.082 -2.470 -11.821 1.00 88.81 99 ALA A O 1
ATOM 780 N N . ASP A 1 100 ? 6.384 -2.367 -13.945 1.00 89.75 100 ASP A N 1
ATOM 781 C CA . ASP A 1 100 ? 6.626 -3.790 -14.246 1.00 89.75 100 ASP A CA 1
ATOM 782 C C . ASP A 1 100 ? 8.113 -4.164 -14.253 1.00 89.75 100 ASP A C 1
ATOM 784 O O . ASP A 1 100 ? 8.467 -5.326 -14.051 1.00 89.75 100 ASP A O 1
ATOM 788 N N . THR A 1 101 ? 8.991 -3.179 -14.441 1.00 90.56 101 THR A N 1
ATOM 789 C CA . THR A 1 101 ? 10.452 -3.362 -14.473 1.00 90.56 101 THR A CA 1
ATOM 790 C C . THR A 1 101 ? 11.174 -2.720 -13.289 1.00 90.56 101 THR A C 1
ATOM 792 O O . THR A 1 101 ? 12.364 -2.968 -13.098 1.00 90.56 101 THR A O 1
ATOM 795 N N . ALA A 1 102 ? 10.464 -1.956 -12.452 1.00 89.12 102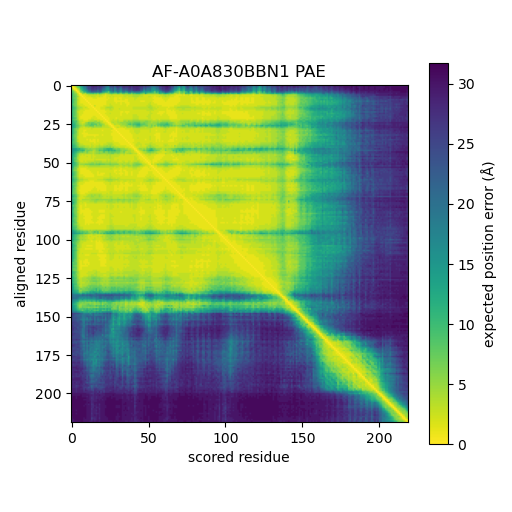 ALA A N 1
ATOM 796 C CA . ALA A 1 102 ? 11.025 -1.323 -11.264 1.00 89.12 102 ALA A CA 1
ATOM 797 C C . ALA A 1 102 ? 11.658 -2.350 -10.310 1.00 89.12 102 ALA A C 1
ATOM 799 O O . ALA A 1 102 ? 11.154 -3.471 -10.136 1.00 89.12 102 ALA A O 1
ATOM 800 N N . ALA A 1 103 ? 12.771 -1.939 -9.701 1.00 92.19 103 ALA A N 1
ATOM 801 C CA . ALA A 1 103 ? 13.456 -2.691 -8.663 1.00 92.19 103 ALA A CA 1
ATOM 802 C C . ALA A 1 103 ? 12.809 -2.425 -7.295 1.00 92.19 103 ALA A C 1
ATOM 804 O O . ALA A 1 103 ? 12.048 -1.473 -7.114 1.00 92.19 103 ALA A O 1
ATOM 805 N N . ALA A 1 104 ? 13.122 -3.274 -6.317 1.00 91.94 104 ALA A N 1
ATOM 806 C CA . ALA A 1 104 ? 12.625 -3.101 -4.960 1.00 91.94 104 ALA A CA 1
ATOM 807 C C . ALA A 1 104 ? 13.001 -1.712 -4.419 1.00 91.94 104 ALA A C 1
ATOM 809 O O . ALA A 1 104 ? 14.153 -1.290 -4.530 1.00 91.94 104 ALA A O 1
ATOM 810 N N . LYS A 1 105 ? 12.017 -1.012 -3.847 1.00 91.62 105 LYS A N 1
ATOM 811 C CA . LYS A 1 105 ? 12.150 0.324 -3.238 1.00 91.62 105 LYS A CA 1
ATOM 812 C C . LYS A 1 105 ? 12.680 1.430 -4.162 1.00 91.62 105 LYS A C 1
ATOM 814 O O . LYS A 1 105 ? 12.915 2.547 -3.700 1.00 91.62 105 LYS A O 1
ATOM 819 N N . SER A 1 106 ? 12.849 1.176 -5.464 1.00 92.81 106 SER A N 1
ATOM 820 C CA . SER A 1 106 ? 13.452 2.153 -6.382 1.00 92.81 106 SER A CA 1
ATOM 821 C C . SER A 1 106 ? 12.575 3.384 -6.607 1.00 92.81 106 SER A C 1
ATOM 823 O O . SER A 1 106 ? 13.063 4.400 -7.090 1.00 92.81 106 SER A O 1
ATOM 825 N N . LEU A 1 107 ? 11.283 3.301 -6.274 1.00 94.56 107 LEU A N 1
ATOM 826 C CA . LEU A 1 107 ? 10.323 4.389 -6.439 1.00 94.56 107 LEU A CA 1
ATOM 827 C C . LEU A 1 107 ? 10.091 5.184 -5.142 1.00 94.56 107 LEU A C 1
ATOM 829 O O . LEU A 1 107 ? 9.337 6.153 -5.171 1.00 94.56 107 LEU A O 1
ATOM 833 N N . ASN A 1 108 ? 10.751 4.844 -4.023 1.00 93.06 108 ASN A N 1
ATOM 834 C CA . ASN A 1 108 ? 10.566 5.527 -2.731 1.00 93.06 108 ASN A CA 1
ATOM 835 C C . ASN A 1 108 ? 10.763 7.046 -2.825 1.00 93.06 108 ASN A C 1
ATOM 837 O O . ASN A 1 108 ? 9.962 7.804 -2.289 1.00 93.06 108 ASN A O 1
ATOM 841 N N . LYS A 1 109 ? 11.815 7.499 -3.519 1.00 93.56 109 LYS A N 1
ATOM 842 C CA . LYS A 1 109 ? 12.153 8.928 -3.604 1.00 93.56 109 LYS A CA 1
ATOM 843 C C . LYS A 1 109 ? 11.074 9.747 -4.316 1.00 93.56 109 LYS A C 1
ATOM 845 O O . LYS A 1 109 ? 10.830 10.885 -3.938 1.00 93.56 109 LYS A O 1
ATOM 850 N N . GLU A 1 110 ? 10.459 9.176 -5.349 1.00 93.56 110 GLU A N 1
ATOM 851 C CA . GLU A 1 110 ? 9.432 9.859 -6.141 1.00 93.56 110 GLU A CA 1
ATOM 852 C C . GLU A 1 110 ? 8.039 9.695 -5.525 1.00 93.56 110 GLU A C 1
ATOM 854 O O . GLU A 1 110 ? 7.265 10.646 -5.485 1.00 93.56 110 GLU A O 1
ATOM 859 N N . PHE A 1 111 ? 7.708 8.492 -5.048 1.00 96.62 111 PHE A N 1
ATOM 860 C CA . PHE A 1 111 ? 6.342 8.147 -4.663 1.00 96.62 111 PHE A CA 1
ATOM 861 C C . PHE A 1 111 ? 6.090 8.181 -3.151 1.00 96.62 111 PHE A C 1
ATOM 863 O O . PHE A 1 111 ? 4.949 8.348 -2.732 1.00 96.62 111 PHE A O 1
ATOM 870 N N . GLY A 1 112 ? 7.128 8.085 -2.317 1.00 94.81 112 GLY A N 1
ATOM 871 C CA . GLY A 1 112 ? 7.010 8.208 -0.860 1.00 94.81 112 GLY A CA 1
ATOM 872 C C . GLY A 1 112 ? 6.414 9.552 -0.409 1.00 94.81 112 GLY A C 1
ATOM 873 O O . GLY A 1 112 ? 5.431 9.538 0.329 1.00 94.81 112 GLY A O 1
ATOM 874 N N . PRO A 1 113 ? 6.914 10.710 -0.892 1.00 95.69 113 PRO A N 1
ATOM 875 C CA . PRO A 1 113 ? 6.318 12.013 -0.581 1.00 95.69 113 PRO A CA 1
ATOM 876 C C . PRO A 1 113 ? 4.851 12.126 -1.014 1.00 95.69 113 PRO A C 1
ATOM 878 O O . PRO A 1 113 ? 4.038 12.683 -0.287 1.00 95.69 113 PRO A O 1
ATOM 881 N N . LEU A 1 114 ? 4.481 11.521 -2.147 1.00 96.38 114 LEU A N 1
ATOM 882 C CA . LEU A 1 114 ? 3.089 11.491 -2.600 1.00 96.38 114 LEU A CA 1
ATOM 883 C C . LEU A 1 114 ? 2.205 10.668 -1.655 1.00 96.38 114 LEU A C 1
ATOM 885 O O . LEU A 1 114 ? 1.079 11.067 -1.372 1.00 96.38 114 LEU A O 1
ATOM 889 N N . MET A 1 115 ? 2.701 9.547 -1.115 1.00 96.38 115 MET A N 1
ATOM 890 C CA . MET A 1 115 ? 1.962 8.807 -0.084 1.00 96.38 115 MET A CA 1
ATOM 891 C C . MET A 1 115 ? 1.692 9.675 1.142 1.00 96.38 115 MET A C 1
ATOM 893 O O . MET A 1 115 ? 0.565 9.670 1.633 1.00 96.38 115 MET A O 1
ATOM 897 N N . LYS A 1 116 ? 2.693 10.440 1.595 1.00 95.00 116 LYS A N 1
ATOM 898 C CA . LYS A 1 116 ? 2.533 11.401 2.693 1.00 95.00 116 LYS A CA 1
ATOM 899 C C . LYS A 1 116 ? 1.428 12.410 2.395 1.00 95.00 116 LYS A C 1
ATOM 901 O O . LYS A 1 116 ? 0.526 12.590 3.207 1.00 95.00 116 LYS A O 1
ATOM 906 N N . GLU A 1 117 ? 1.486 13.047 1.228 1.00 95.56 117 GLU A N 1
ATOM 907 C CA . GLU A 1 117 ? 0.506 14.055 0.813 1.00 95.56 117 GLU A CA 1
ATOM 908 C C . GLU A 1 117 ? -0.914 13.480 0.771 1.00 95.56 117 GLU A C 1
ATOM 910 O O . GLU A 1 117 ? -1.847 14.092 1.289 1.00 95.56 117 GLU A O 1
ATOM 915 N N . HIS A 1 118 ? -1.091 12.272 0.224 1.00 95.38 118 HIS A N 1
ATOM 916 C CA . HIS A 1 118 ? -2.397 11.608 0.215 1.00 95.38 118 HIS A CA 1
ATOM 917 C C . HIS A 1 118 ? -2.857 11.201 1.620 1.00 95.38 118 HIS A C 1
ATOM 919 O O . HIS A 1 118 ? -4.051 11.290 1.894 1.00 95.38 118 HIS A O 1
ATOM 925 N N . MET A 1 119 ? -1.959 10.777 2.518 1.00 94.19 119 MET A N 1
ATOM 926 C CA . MET A 1 119 ? -2.319 10.487 3.915 1.00 94.19 119 MET A CA 1
ATOM 927 C C . MET A 1 119 ? -2.844 11.743 4.607 1.00 94.19 119 MET A C 1
ATOM 929 O O . MET A 1 119 ? -3.913 11.697 5.213 1.00 94.19 119 MET A O 1
ATOM 933 N N . GLN A 1 120 ? -2.127 12.861 4.464 1.00 92.31 120 GLN A N 1
ATOM 934 C CA . GLN A 1 120 ? -2.518 14.143 5.044 1.00 92.31 120 GLN A CA 1
ATOM 935 C C . GLN A 1 120 ? -3.858 14.620 4.474 1.00 92.31 120 GLN A C 1
ATOM 937 O O . GLN A 1 120 ? -4.770 14.928 5.231 1.00 92.31 120 GLN A O 1
ATOM 942 N N . TYR A 1 121 ? -4.027 14.566 3.150 1.00 92.88 121 TYR A N 1
ATOM 943 C CA . TYR A 1 121 ? -5.279 14.944 2.494 1.00 92.88 121 TYR A CA 1
ATOM 944 C C . TYR A 1 121 ? -6.481 14.143 3.015 1.00 92.88 121 TYR A C 1
ATOM 946 O O . TYR A 1 121 ? -7.554 14.694 3.241 1.00 92.88 121 TYR A O 1
ATOM 954 N N . ILE A 1 122 ? -6.334 12.829 3.203 1.00 91.38 122 ILE A N 1
ATOM 955 C CA . ILE A 1 122 ? -7.437 12.003 3.709 1.00 91.38 122 ILE A CA 1
ATOM 956 C C . ILE A 1 122 ? -7.798 12.379 5.150 1.00 91.38 122 ILE A C 1
ATOM 958 O O . ILE A 1 122 ? -8.978 12.354 5.490 1.00 91.38 122 ILE A O 1
ATOM 962 N N . ILE A 1 123 ? -6.809 12.725 5.977 1.00 88.56 123 ILE A N 1
ATOM 963 C CA . ILE A 1 123 ? -7.035 13.187 7.352 1.00 88.56 123 ILE A CA 1
ATOM 964 C C . ILE A 1 123 ? -7.764 14.536 7.341 1.00 88.56 123 ILE A C 1
ATOM 966 O O . ILE A 1 123 ? -8.776 14.683 8.023 1.00 88.56 123 ILE A O 1
ATOM 970 N N . ASP A 1 124 ? -7.305 15.482 6.521 1.00 90.56 124 ASP A N 1
ATOM 971 C CA . ASP A 1 124 ? -7.859 16.839 6.456 1.00 90.56 124 ASP A CA 1
ATOM 972 C C . ASP A 1 124 ? -9.289 16.871 5.890 1.00 90.56 124 ASP A C 1
ATOM 974 O O . ASP A 1 124 ? -10.087 17.731 6.255 1.00 90.56 124 ASP A O 1
ATOM 978 N N . HIS A 1 125 ? -9.635 15.911 5.026 1.00 89.62 125 HIS A N 1
ATOM 979 C CA . HIS A 1 125 ? -10.937 15.827 4.354 1.00 89.62 125 HIS A CA 1
ATOM 980 C C . HIS A 1 125 ? -11.784 14.622 4.800 1.00 89.62 125 HIS A C 1
ATOM 982 O O . HIS A 1 125 ? -12.699 14.207 4.080 1.00 89.62 125 HIS A O 1
ATOM 988 N N . ALA A 1 126 ? -11.501 14.040 5.970 1.00 86.50 126 ALA A N 1
ATOM 989 C CA . ALA A 1 126 ? -12.139 12.803 6.428 1.00 86.50 126 ALA A CA 1
ATOM 990 C C . ALA A 1 126 ? -13.677 12.893 6.451 1.00 86.50 126 ALA A C 1
ATOM 992 O O . ALA A 1 126 ? -14.347 12.010 5.912 1.00 86.50 126 ALA A O 1
ATOM 993 N N . ASP A 1 127 ? -14.235 13.986 6.983 1.00 87.31 127 ASP A N 1
ATOM 994 C CA . ASP A 1 127 ? -15.686 14.188 7.107 1.00 87.31 127 ASP A CA 1
ATOM 995 C C . ASP A 1 127 ? -16.397 14.267 5.746 1.00 87.31 127 ASP A C 1
ATOM 997 O O . ASP A 1 127 ? -17.490 13.722 5.557 1.00 87.31 127 ASP A O 1
ATOM 1001 N N . GLU A 1 128 ? -15.791 14.958 4.778 1.00 89.38 128 GLU A N 1
ATOM 1002 C CA . GLU A 1 128 ? -16.323 15.089 3.418 1.00 89.38 128 GLU A CA 1
ATOM 1003 C C . GLU A 1 128 ? -16.285 13.745 2.694 1.00 89.38 128 GLU A C 1
ATOM 1005 O O . GLU A 1 128 ? -17.271 13.331 2.077 1.00 89.38 128 GLU A O 1
ATOM 1010 N N . ILE A 1 129 ? -15.162 13.036 2.815 1.00 88.25 129 ILE A N 1
ATOM 1011 C CA . ILE A 1 129 ? -14.978 11.710 2.231 1.00 88.25 129 ILE A CA 1
ATOM 1012 C C . ILE A 1 129 ? -15.992 10.736 2.834 1.00 88.25 129 ILE A C 1
ATOM 1014 O O . ILE A 1 129 ? -16.646 10.005 2.090 1.00 88.25 129 ILE A O 1
ATOM 1018 N N . GLU A 1 130 ? -16.195 10.750 4.152 1.00 85.12 130 GLU A N 1
ATOM 1019 C CA . GLU A 1 130 ? -17.160 9.874 4.816 1.00 85.12 130 GLU A CA 1
ATOM 1020 C C . GLU A 1 130 ? -18.598 10.142 4.349 1.00 85.12 130 GLU A C 1
ATOM 1022 O O . GLU A 1 130 ? -19.334 9.202 4.031 1.00 85.12 130 GLU A O 1
ATOM 1027 N N . LYS A 1 131 ? -18.999 11.415 4.238 1.00 86.19 131 LYS A N 1
ATOM 1028 C CA . LYS A 1 131 ? -20.314 11.799 3.693 1.00 86.19 131 LYS A CA 1
ATOM 1029 C C . LYS A 1 131 ? -20.492 11.298 2.261 1.00 86.19 131 LYS A C 1
ATOM 1031 O O . LYS A 1 131 ? -21.520 10.700 1.946 1.00 86.19 131 LYS A O 1
ATOM 1036 N N . LEU A 1 132 ? -19.485 11.484 1.407 1.00 85.06 132 LEU A N 1
ATOM 1037 C CA . LEU A 1 132 ? -19.520 11.006 0.023 1.00 85.0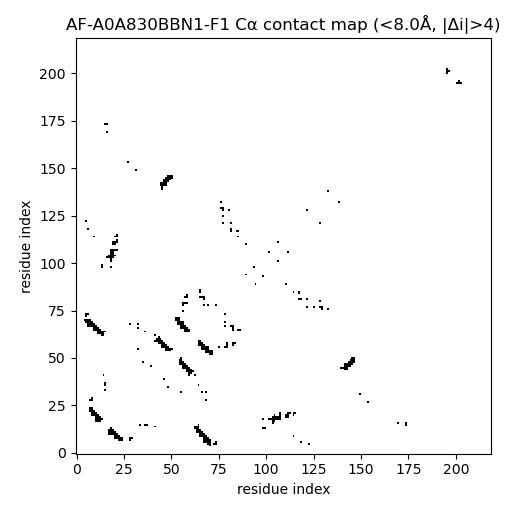6 132 LEU A CA 1
ATOM 1038 C C . LEU A 1 132 ? -19.621 9.479 -0.059 1.00 85.06 132 LEU A C 1
ATOM 1040 O O . LEU A 1 132 ? -20.357 8.960 -0.897 1.00 85.06 132 LEU A O 1
ATOM 1044 N N . LEU A 1 133 ? -18.918 8.753 0.811 1.00 82.50 133 LEU A N 1
ATOM 1045 C CA . LEU A 1 133 ? -18.963 7.290 0.866 1.00 82.50 133 LEU A CA 1
ATOM 1046 C C . LEU A 1 133 ? -20.341 6.774 1.303 1.00 82.50 133 LEU A C 1
ATOM 1048 O O . LEU A 1 133 ? -20.835 5.811 0.717 1.00 82.50 133 LEU A O 1
ATOM 1052 N N . LYS A 1 134 ? -20.990 7.441 2.268 1.00 77.50 134 LYS A N 1
ATOM 1053 C CA . LYS A 1 134 ? -22.366 7.122 2.699 1.00 77.50 134 LYS A CA 1
ATOM 1054 C C . LYS A 1 134 ? -23.375 7.301 1.565 1.00 77.50 134 LYS A C 1
ATOM 1056 O O . LYS A 1 134 ? -24.249 6.459 1.393 1.00 77.50 134 LYS A O 1
ATOM 1061 N N . VAL A 1 135 ? -23.228 8.361 0.769 1.00 77.00 135 VAL A N 1
ATOM 1062 C CA . VAL A 1 135 ? -24.114 8.639 -0.375 1.00 77.00 135 VAL A CA 1
ATOM 1063 C C . VAL A 1 135 ? -23.862 7.678 -1.538 1.00 77.00 135 VAL A C 1
ATOM 1065 O O . VAL A 1 135 ? -24.797 7.307 -2.242 1.00 77.00 135 VAL A O 1
ATOM 1068 N N . LYS A 1 136 ? -22.612 7.249 -1.756 1.00 64.25 136 LYS A N 1
ATOM 1069 C CA . LYS A 1 136 ? -22.250 6.464 -2.944 1.00 64.25 136 LYS A CA 1
ATOM 1070 C C . LYS A 1 136 ? -22.659 4.993 -2.918 1.00 64.25 136 LYS A C 1
ATOM 1072 O O . LYS A 1 136 ? -22.580 4.404 -3.985 1.00 64.25 136 LYS A O 1
ATOM 1077 N N . ALA A 1 137 ? -23.065 4.421 -1.778 1.00 54.88 137 ALA A N 1
ATOM 1078 C CA . ALA A 1 137 ? -23.697 3.097 -1.562 1.00 54.88 137 ALA A CA 1
ATOM 1079 C C . ALA A 1 137 ? -23.391 1.926 -2.546 1.00 54.88 137 ALA A C 1
ATOM 1081 O O . ALA A 1 137 ? -24.166 0.983 -2.665 1.00 54.88 137 ALA A O 1
ATOM 1082 N N . GLN A 1 138 ? -22.236 1.938 -3.207 1.00 50.97 138 GLN A N 1
ATOM 1083 C CA . GLN A 1 138 ? -21.618 0.857 -3.968 1.00 50.97 138 GLN A CA 1
ATOM 1084 C C . GLN A 1 138 ? -20.257 0.612 -3.332 1.00 50.97 138 GLN A C 1
ATOM 1086 O O . GLN A 1 138 ? -19.197 0.878 -3.899 1.00 50.97 138 GLN A O 1
ATOM 1091 N N . VAL A 1 139 ? -20.283 0.194 -2.073 1.00 56.44 139 VAL A N 1
ATOM 1092 C CA . VAL A 1 139 ? -19.056 -0.152 -1.376 1.00 56.44 139 VAL A CA 1
ATOM 1093 C C . VAL A 1 139 ? -18.708 -1.572 -1.786 1.00 56.44 139 VAL A C 1
ATOM 1095 O O . VAL A 1 139 ? -19.423 -2.512 -1.449 1.00 56.44 139 VAL A O 1
ATOM 1098 N N . SER A 1 140 ? -17.631 -1.719 -2.559 1.00 62.91 140 SER A N 1
ATOM 1099 C CA . SER A 1 140 ? -17.097 -3.034 -2.908 1.00 62.91 140 SER A CA 1
ATOM 1100 C C . SER A 1 140 ? -16.866 -3.838 -1.629 1.00 62.91 140 SER A C 1
ATOM 1102 O O . SER A 1 140 ? -16.313 -3.310 -0.661 1.00 62.91 140 SER A O 1
ATOM 1104 N N . GLU A 1 141 ? -17.271 -5.102 -1.637 1.00 76.38 141 GLU A N 1
ATOM 1105 C CA . GLU A 1 141 ? -17.087 -5.995 -0.500 1.00 76.38 141 GLU A CA 1
ATOM 1106 C C . GLU A 1 141 ? -15.604 -6.055 -0.095 1.00 76.38 141 GLU A C 1
ATOM 1108 O O . GLU A 1 141 ? -14.716 -6.204 -0.939 1.00 76.38 141 GLU A O 1
ATOM 1113 N N . VAL A 1 142 ? -15.333 -5.897 1.203 1.00 81.50 142 VAL A N 1
ATOM 1114 C CA . VAL A 1 142 ? -13.984 -5.996 1.772 1.00 81.50 142 VAL A CA 1
ATOM 1115 C C . VAL A 1 142 ? -13.915 -7.255 2.614 1.00 81.50 142 VAL A C 1
ATOM 1117 O O . VAL A 1 142 ? -14.621 -7.375 3.617 1.00 81.50 142 VAL A O 1
ATOM 1120 N N . LYS A 1 143 ? -13.024 -8.173 2.246 1.00 81.94 143 LYS A N 1
ATOM 1121 C CA . LYS A 1 143 ? -12.811 -9.417 2.980 1.00 81.94 143 LYS A CA 1
ATOM 1122 C C . LYS A 1 143 ? -12.015 -9.129 4.247 1.00 81.94 143 LYS A C 1
ATOM 1124 O O . LYS A 1 143 ? -10.834 -8.787 4.197 1.00 81.94 143 LYS A O 1
ATOM 1129 N N . SER A 1 144 ? -12.668 -9.245 5.396 1.00 79.00 144 SER A N 1
ATOM 1130 C CA . SER A 1 144 ? -12.000 -9.126 6.690 1.00 79.00 144 SER A CA 1
ATOM 1131 C C . SER A 1 144 ? -11.411 -10.460 7.121 1.00 79.00 144 SER A C 1
ATOM 1133 O O . SER A 1 144 ? -12.094 -11.477 7.111 1.00 79.00 144 SER A O 1
ATOM 1135 N N . ILE A 1 145 ? -10.139 -10.432 7.508 1.00 72.38 145 ILE A N 1
ATOM 1136 C CA . ILE A 1 145 ? -9.385 -11.581 7.993 1.00 72.38 145 ILE A CA 1
ATOM 1137 C C . ILE A 1 145 ? -8.773 -11.175 9.332 1.00 72.38 145 ILE A C 1
ATOM 1139 O O . ILE A 1 145 ? -8.067 -10.173 9.426 1.00 72.38 145 ILE A O 1
ATOM 1143 N N . MET A 1 146 ? -9.048 -11.927 10.391 1.00 65.88 146 MET A N 1
ATOM 1144 C CA . MET A 1 146 ? -8.353 -11.726 11.660 1.00 65.88 146 MET A CA 1
ATOM 1145 C C . MET A 1 146 ? -7.006 -12.443 11.591 1.00 65.88 146 MET A C 1
ATOM 1147 O O . MET A 1 146 ? -6.948 -13.601 11.179 1.00 65.88 146 MET A O 1
ATOM 1151 N N . LEU A 1 147 ? -5.919 -11.760 11.953 1.00 62.22 147 LEU A N 1
ATOM 1152 C CA . LEU A 1 147 ? 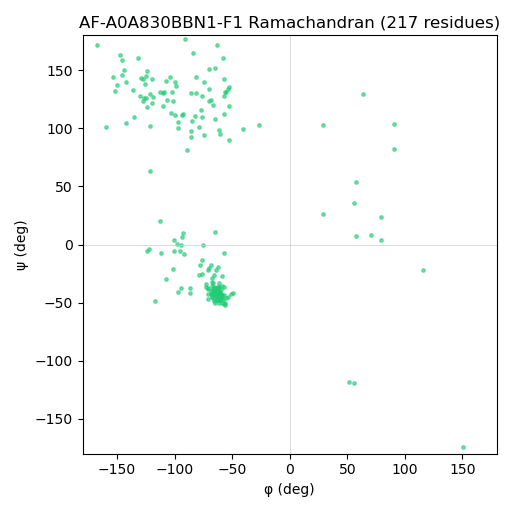-4.639 -12.432 12.137 1.00 62.22 147 LEU A CA 1
ATOM 1153 C C . LEU A 1 147 ? -4.593 -12.966 13.558 1.00 62.22 147 LEU A C 1
ATOM 1155 O O . LEU A 1 147 ? -4.270 -12.243 14.493 1.00 62.22 147 LEU A O 1
ATOM 1159 N N . GLU A 1 148 ? -4.907 -14.243 13.717 1.00 50.12 148 GLU A N 1
ATOM 1160 C CA . GLU A 1 148 ? -4.441 -14.971 14.886 1.00 50.12 148 GLU A CA 1
ATOM 1161 C C . GLU A 1 148 ? -2.960 -15.291 14.674 1.00 50.12 148 GLU A C 1
ATOM 1163 O O . GLU A 1 148 ? -2.585 -15.853 13.644 1.00 50.12 148 GLU A O 1
ATOM 1168 N N . ASN A 1 149 ? -2.113 -14.950 15.646 1.00 46.84 149 ASN A N 1
ATOM 1169 C CA . ASN A 1 149 ? -0.763 -15.507 15.739 1.00 46.84 149 ASN A CA 1
ATOM 1170 C C . ASN A 1 149 ? 0.118 -15.282 14.490 1.00 46.84 149 ASN A C 1
ATOM 1172 O O . ASN A 1 149 ? 0.703 -16.223 13.953 1.00 46.84 149 ASN A O 1
ATOM 1176 N N . ILE A 1 150 ? 0.283 -14.038 14.029 1.00 45.91 150 ILE A N 1
ATOM 1177 C CA . ILE A 1 150 ? 1.621 -13.702 13.522 1.00 45.91 150 ILE A CA 1
ATOM 1178 C C . ILE A 1 150 ? 2.521 -13.697 14.756 1.00 45.91 150 ILE A C 1
ATOM 1180 O O . ILE A 1 150 ? 2.164 -13.056 15.739 1.00 45.91 150 ILE A O 1
ATOM 1184 N N . ASP A 1 151 ? 3.592 -14.493 14.729 1.00 46.50 151 ASP A N 1
ATOM 1185 C CA . ASP A 1 151 ? 4.554 -14.705 15.814 1.00 46.50 151 ASP A CA 1
ATOM 1186 C C . ASP A 1 151 ? 4.640 -13.500 16.770 1.00 46.50 151 ASP A C 1
ATOM 1188 O O . ASP A 1 151 ? 5.287 -12.491 16.479 1.00 46.50 151 ASP A O 1
ATOM 1192 N N . LYS A 1 152 ? 4.010 -13.622 17.951 1.00 43.72 152 LYS A N 1
ATOM 1193 C CA . LYS A 1 152 ? 4.147 -12.663 19.069 1.00 43.72 152 LYS A CA 1
ATOM 1194 C C . LYS A 1 152 ? 5.613 -12.500 19.508 1.00 43.72 152 LYS A C 1
ATOM 1196 O O . LYS A 1 152 ? 5.944 -11.647 20.324 1.00 43.72 152 LYS A O 1
ATOM 1201 N N . THR A 1 153 ? 6.499 -13.318 18.949 1.00 42.38 153 THR A N 1
ATOM 1202 C CA . THR A 1 153 ? 7.951 -13.298 19.074 1.00 42.38 153 THR A CA 1
ATOM 1203 C C . THR A 1 153 ? 8.591 -12.007 18.536 1.00 42.38 153 THR A C 1
ATOM 1205 O O . THR A 1 153 ? 9.677 -11.663 18.987 1.00 42.38 153 THR A O 1
ATOM 1208 N N . ILE A 1 154 ? 7.917 -11.223 17.678 1.00 48.91 154 ILE A N 1
ATOM 1209 C CA . ILE A 1 154 ? 8.421 -9.892 17.260 1.00 48.91 154 ILE A CA 1
ATOM 1210 C C . ILE A 1 154 ? 8.188 -8.820 18.352 1.00 48.91 154 ILE A C 1
ATOM 1212 O O . ILE A 1 154 ? 8.827 -7.774 18.336 1.00 48.91 154 ILE A O 1
ATOM 1216 N N . GLU A 1 155 ? 7.302 -9.055 19.328 1.00 43.44 155 GLU A N 1
ATOM 1217 C CA . GLU A 1 155 ? 6.913 -8.036 20.321 1.00 43.44 155 GLU A CA 1
ATOM 1218 C C . GLU A 1 155 ? 7.678 -8.090 21.649 1.00 43.44 155 GLU A C 1
ATOM 1220 O O . GLU A 1 155 ? 7.488 -7.220 22.498 1.00 43.44 155 GLU A O 1
ATOM 1225 N N . ARG A 1 156 ? 8.543 -9.08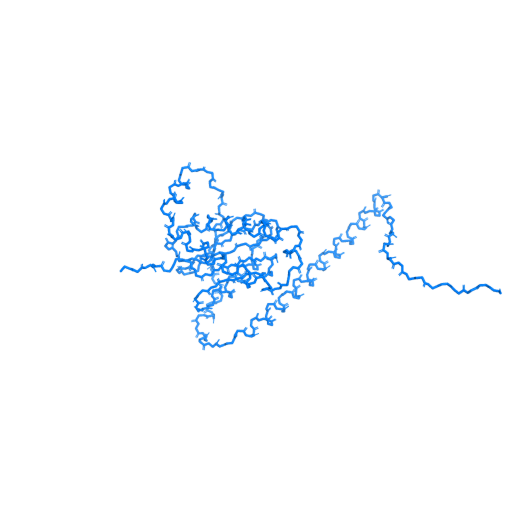6 21.875 1.00 42.50 156 ARG A N 1
ATOM 1226 C CA . ARG A 1 156 ? 9.261 -9.213 23.164 1.00 42.50 156 ARG A CA 1
ATOM 1227 C C . ARG A 1 156 ? 10.781 -9.262 23.075 1.00 42.50 156 ARG A C 1
ATOM 1229 O O . ARG A 1 156 ? 11.432 -9.202 24.114 1.00 42.50 156 ARG A O 1
ATOM 1236 N N . GLY A 1 157 ? 11.342 -9.298 21.874 1.00 43.69 157 GLY A N 1
ATOM 1237 C CA . GLY A 1 157 ? 12.769 -9.121 21.644 1.00 43.69 157 GLY A CA 1
ATOM 1238 C C . GLY A 1 157 ? 12.985 -7.987 20.657 1.00 43.69 157 GLY A C 1
ATOM 1239 O O . GLY A 1 157 ? 12.441 -8.032 19.565 1.00 43.69 157 GLY A O 1
ATOM 1240 N N . GLU A 1 158 ? 13.809 -7.018 21.051 1.00 39.28 158 GLU A N 1
ATOM 1241 C CA . GLU A 1 158 ? 14.520 -6.092 20.160 1.00 39.28 158 GLU A CA 1
ATOM 1242 C C . GLU A 1 158 ? 13.830 -4.760 19.795 1.00 39.28 158 GLU A C 1
ATOM 1244 O O . GLU A 1 158 ? 13.395 -4.496 18.677 1.00 39.28 158 GLU A O 1
ATOM 1249 N N . ASN A 1 159 ? 13.975 -3.799 20.718 1.00 55.06 159 ASN A N 1
ATOM 1250 C CA . ASN A 1 159 ? 14.703 -2.576 20.358 1.00 55.06 159 ASN A CA 1
ATOM 1251 C C . ASN A 1 159 ? 16.067 -2.985 19.770 1.00 55.06 159 ASN A C 1
ATOM 1253 O O . ASN A 1 159 ? 17.002 -3.141 20.539 1.00 55.06 159 ASN A O 1
ATOM 1257 N N . LEU A 1 160 ? 16.209 -3.204 18.464 1.00 42.97 160 LEU A N 1
ATOM 1258 C CA . LEU A 1 160 ? 17.528 -3.306 17.819 1.00 42.97 160 LEU A CA 1
ATOM 1259 C C . LEU A 1 160 ? 17.347 -3.046 16.310 1.00 42.97 160 LEU A C 1
ATOM 1261 O O . LEU A 1 160 ? 16.628 -3.742 15.607 1.00 42.97 160 LEU A O 1
ATOM 1265 N N . THR A 1 161 ? 17.675 -1.831 15.872 1.00 38.56 161 THR A N 1
ATOM 1266 C CA . THR A 1 161 ? 18.869 -1.496 15.073 1.00 38.56 161 THR A CA 1
ATOM 1267 C C . THR A 1 161 ? 18.9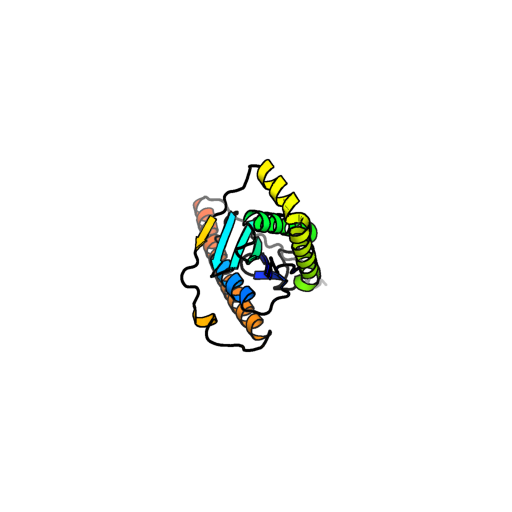54 -2.129 13.680 1.00 38.56 161 THR A C 1
ATOM 1269 O O . THR A 1 161 ? 18.946 -3.338 13.516 1.00 38.56 161 THR A O 1
ATOM 1272 N N . ASN A 1 162 ? 19.206 -1.238 12.717 1.00 37.38 162 ASN A N 1
ATOM 1273 C CA . ASN A 1 162 ? 19.752 -1.436 11.372 1.00 37.38 162 ASN A CA 1
ATOM 1274 C C . ASN A 1 162 ? 18.772 -1.700 10.218 1.00 37.38 162 ASN A C 1
ATOM 1276 O O . ASN A 1 162 ? 18.298 -2.795 9.934 1.00 37.38 162 ASN A O 1
ATOM 1280 N N . LEU A 1 163 ? 18.597 -0.632 9.436 1.00 44.38 163 LEU A N 1
ATOM 1281 C CA . LEU A 1 163 ? 17.909 -0.551 8.149 1.00 44.38 163 LEU A CA 1
ATOM 1282 C C . LEU A 1 163 ? 18.591 -1.358 7.014 1.00 44.38 163 LEU A C 1
ATOM 1284 O O . LEU A 1 163 ? 18.225 -1.181 5.854 1.00 44.38 163 LEU A O 1
ATOM 1288 N N . ASN A 1 164 ? 19.575 -2.211 7.321 1.00 43.81 164 ASN A N 1
ATOM 1289 C CA . ASN A 1 164 ? 20.402 -2.908 6.331 1.00 43.81 164 ASN A CA 1
ATOM 1290 C C . ASN A 1 164 ? 20.084 -4.414 6.227 1.00 43.81 164 ASN A C 1
ATOM 1292 O O . ASN A 1 164 ? 20.134 -4.967 5.131 1.00 43.81 164 ASN A O 1
ATOM 1296 N N . ASP A 1 165 ? 19.635 -5.060 7.309 1.00 45.84 165 ASP A N 1
ATOM 1297 C CA . ASP A 1 165 ? 19.382 -6.514 7.311 1.00 45.84 165 ASP A CA 1
ATOM 1298 C C . ASP A 1 165 ? 18.046 -6.888 6.640 1.00 45.84 165 ASP A C 1
ATOM 1300 O O . ASP A 1 165 ? 17.913 -7.935 6.003 1.00 45.84 165 ASP A O 1
ATOM 1304 N N . LYS A 1 166 ? 17.072 -5.966 6.632 1.00 47.09 166 LYS A N 1
ATOM 1305 C CA . LYS A 1 166 ? 15.781 -6.154 5.939 1.00 47.09 166 LYS A CA 1
ATOM 1306 C C . LYS A 1 166 ? 15.902 -6.134 4.411 1.00 47.09 166 LYS A C 1
ATOM 1308 O O . LYS A 1 166 ? 15.011 -6.625 3.720 1.00 47.09 166 LYS A O 1
ATOM 1313 N N . ALA A 1 167 ? 16.977 -5.561 3.863 1.00 47.03 167 ALA A N 1
ATOM 1314 C CA . ALA A 1 167 ? 17.236 -5.591 2.424 1.00 47.03 167 ALA A CA 1
ATOM 1315 C C . ALA A 1 167 ? 17.686 -6.987 1.964 1.00 47.03 167 ALA A C 1
ATOM 1317 O O . ALA A 1 167 ? 17.267 -7.436 0.898 1.00 47.03 167 ALA A O 1
ATOM 1318 N N . GLU A 1 168 ? 18.471 -7.694 2.781 1.00 44.84 168 GLU A N 1
ATOM 1319 C CA . GLU A 1 168 ? 18.886 -9.074 2.509 1.00 44.84 168 GLU A CA 1
ATOM 1320 C C . GLU A 1 168 ? 17.720 -10.062 2.660 1.00 44.84 168 GLU A C 1
ATOM 1322 O O . GLU A 1 168 ? 17.558 -10.937 1.811 1.00 44.84 168 GLU A O 1
ATOM 1327 N N . GLU A 1 169 ? 16.828 -9.874 3.638 1.00 47.50 169 GLU A N 1
ATOM 1328 C CA . GLU A 1 169 ? 15.633 -10.721 3.788 1.00 47.50 169 GLU A CA 1
ATOM 1329 C C . GLU A 1 169 ? 14.626 -10.520 2.638 1.00 47.50 169 GLU A C 1
ATOM 1331 O O . GLU A 1 169 ? 14.138 -11.486 2.042 1.00 47.50 169 GLU A O 1
ATOM 1336 N N . LEU A 1 170 ? 14.384 -9.266 2.229 1.00 49.06 170 LEU A N 1
ATOM 1337 C CA . LEU A 1 170 ? 13.588 -8.957 1.034 1.00 49.06 170 LEU A CA 1
ATOM 1338 C C . LEU A 1 170 ? 14.240 -9.504 -0.243 1.00 49.06 170 LEU A C 1
ATOM 1340 O O . LEU A 1 170 ? 13.534 -9.976 -1.136 1.00 49.06 170 LEU A O 1
ATOM 1344 N N . ARG A 1 171 ? 15.576 -9.479 -0.342 1.00 50.38 171 ARG A N 1
ATOM 1345 C CA . ARG A 1 171 ? 16.320 -10.061 -1.468 1.00 50.38 171 ARG A CA 1
ATOM 1346 C C . ARG A 1 171 ? 16.183 -11.580 -1.494 1.00 50.38 171 ARG A C 1
ATOM 1348 O O . ARG A 1 171 ? 15.946 -12.137 -2.566 1.00 50.38 171 ARG A O 1
ATOM 1355 N N . TYR A 1 172 ? 16.284 -12.237 -0.343 1.00 44.97 172 TYR A N 1
ATOM 1356 C CA . TYR A 1 172 ? 16.129 -13.682 -0.211 1.00 44.97 172 TYR A CA 1
ATOM 1357 C C . TYR A 1 172 ? 14.708 -14.123 -0.579 1.00 44.97 172 TYR A C 1
ATOM 1359 O O . TYR A 1 172 ? 14.530 -14.995 -1.433 1.00 44.97 172 TYR A O 1
ATOM 1367 N N . SER A 1 173 ? 13.695 -13.438 -0.040 1.00 41.62 173 SER A N 1
ATOM 1368 C CA . SER A 1 173 ? 12.288 -13.684 -0.363 1.00 41.62 173 SER A CA 1
ATOM 1369 C C . SER A 1 173 ? 12.005 -13.442 -1.852 1.00 41.62 173 SER A C 1
ATOM 1371 O O . SER A 1 173 ? 11.480 -14.318 -2.537 1.00 41.62 173 SER A O 1
ATOM 1373 N N . ALA A 1 174 ? 12.456 -12.319 -2.425 1.00 50.19 174 ALA A N 1
ATOM 1374 C CA . ALA A 1 174 ? 12.300 -12.033 -3.854 1.00 50.19 174 ALA A CA 1
ATOM 1375 C C . ALA A 1 174 ? 13.003 -13.064 -4.763 1.00 50.19 174 ALA A C 1
ATOM 1377 O O . ALA A 1 174 ? 12.519 -13.359 -5.861 1.00 50.19 174 ALA A O 1
ATOM 1378 N N . GLN A 1 175 ? 14.133 -13.630 -4.327 1.00 52.53 175 GLN A N 1
ATOM 1379 C CA . GLN A 1 175 ? 14.818 -14.709 -5.042 1.00 52.53 175 GLN A CA 1
ATOM 1380 C C . GLN A 1 175 ? 14.046 -16.030 -4.974 1.00 52.53 175 GLN A C 1
ATOM 1382 O O . GLN A 1 175 ? 13.925 -16.700 -6.002 1.00 52.53 175 GLN A O 1
ATOM 1387 N N . GLU A 1 176 ? 13.493 -16.387 -3.816 1.00 50.25 176 GLU A N 1
ATOM 1388 C CA . GLU A 1 176 ? 12.576 -17.524 -3.654 1.00 50.25 176 GLU A CA 1
ATOM 1389 C C . GLU A 1 176 ? 11.341 -17.365 -4.557 1.00 50.25 176 GLU A C 1
ATOM 1391 O O . GLU A 1 176 ? 11.046 -18.247 -5.366 1.00 50.25 176 GLU A O 1
ATOM 1396 N N . PHE A 1 177 ? 10.703 -16.190 -4.570 1.00 53.47 177 PHE A N 1
ATOM 1397 C CA . PHE A 1 177 ? 9.565 -15.906 -5.453 1.00 53.47 177 PHE A CA 1
ATOM 1398 C C . PHE A 1 177 ? 9.920 -15.976 -6.937 1.00 53.47 177 PHE A C 1
ATOM 1400 O O . PHE A 1 177 ? 9.170 -16.547 -7.733 1.00 53.47 177 PHE A O 1
ATOM 1407 N N . LYS A 1 178 ? 11.089 -15.462 -7.337 1.00 57.31 178 LYS A N 1
ATOM 1408 C CA . LYS A 1 178 ? 11.580 -15.606 -8.715 1.00 57.31 178 LYS A CA 1
ATOM 1409 C C . LYS A 1 178 ? 11.791 -17.077 -9.073 1.00 57.31 178 LYS A C 1
ATOM 1411 O O . LYS A 1 178 ? 11.461 -17.477 -10.195 1.00 57.31 178 LYS A O 1
ATOM 1416 N N . LYS A 1 179 ? 12.316 -17.892 -8.152 1.00 58.66 179 LYS A N 1
ATOM 1417 C CA . LYS A 1 179 ? 12.498 -19.336 -8.360 1.00 58.66 179 LYS A CA 1
ATOM 1418 C C . LYS A 1 179 ? 11.151 -20.037 -8.512 1.00 58.66 179 LYS A C 1
ATOM 1420 O O . LYS A 1 179 ? 10.957 -20.721 -9.517 1.00 58.66 179 LYS A O 1
ATOM 1425 N N . GLN A 1 180 ? 10.209 -19.809 -7.601 1.00 50.97 180 GLN A N 1
ATOM 1426 C CA . GLN A 1 180 ? 8.878 -20.420 -7.637 1.00 50.97 180 GLN A CA 1
ATOM 1427 C C . GLN A 1 180 ? 8.083 -19.983 -8.880 1.00 50.97 180 GLN A C 1
ATOM 1429 O O . GLN A 1 180 ? 7.587 -20.832 -9.621 1.00 50.97 180 GLN A O 1
ATOM 1434 N N . GLY A 1 181 ? 8.065 -18.688 -9.212 1.00 49.91 181 GLY A N 1
ATOM 1435 C CA . GLY A 1 181 ? 7.422 -18.167 -10.425 1.00 49.91 181 GLY A CA 1
ATOM 1436 C C . GLY A 1 181 ? 8.042 -18.711 -11.718 1.00 49.91 181 GLY A C 1
ATOM 1437 O O . GLY A 1 181 ? 7.331 -19.044 -12.668 1.00 49.91 181 GLY A O 1
ATOM 1438 N N . THR A 1 182 ? 9.367 -18.901 -11.754 1.00 59.69 182 THR A N 1
ATOM 1439 C CA . THR A 1 182 ? 10.044 -19.526 -12.904 1.00 59.69 182 THR A CA 1
ATOM 1440 C C . THR A 1 182 ? 9.735 -21.020 -13.001 1.00 59.69 182 THR A C 1
ATOM 1442 O O . THR A 1 182 ? 9.561 -21.530 -14.108 1.00 59.69 182 THR A O 1
ATOM 1445 N N . GLN A 1 183 ? 9.630 -21.730 -11.874 1.00 59.31 183 GLN A N 1
ATOM 1446 C CA . GLN A 1 183 ? 9.223 -23.136 -11.850 1.00 59.31 183 GLN A CA 1
ATOM 1447 C C . GLN A 1 183 ? 7.774 -23.313 -12.313 1.00 59.31 183 GLN A C 1
ATOM 1449 O O . GLN A 1 183 ? 7.508 -24.195 -13.128 1.00 59.31 183 GLN A O 1
ATOM 1454 N N . ILE A 1 184 ? 6.857 -22.449 -11.871 1.00 55.34 184 ILE A N 1
ATOM 1455 C CA . ILE A 1 184 ? 5.462 -22.438 -12.330 1.00 55.34 184 ILE A CA 1
ATOM 1456 C C . ILE A 1 184 ? 5.410 -22.142 -13.830 1.00 55.34 184 ILE A C 1
ATOM 1458 O O . ILE A 1 184 ? 4.782 -22.897 -14.567 1.00 55.34 184 ILE A O 1
ATOM 1462 N N . ARG A 1 185 ? 6.146 -21.133 -14.320 1.00 50.72 185 ARG A N 1
ATOM 1463 C CA . ARG A 1 185 ? 6.234 -20.828 -15.758 1.00 50.72 185 ARG A CA 1
ATOM 1464 C C . ARG A 1 185 ? 6.797 -21.997 -16.570 1.00 50.72 185 ARG A C 1
ATOM 1466 O O . ARG A 1 185 ? 6.287 -22.271 -17.646 1.00 50.72 185 ARG A O 1
ATOM 1473 N N . ARG A 1 186 ? 7.804 -22.718 -16.062 1.00 60.19 186 ARG A N 1
ATOM 1474 C CA . ARG A 1 186 ? 8.356 -23.925 -16.712 1.00 60.19 186 ARG A CA 1
ATOM 1475 C C . ARG A 1 186 ? 7.363 -25.087 -16.719 1.00 60.19 186 ARG A C 1
ATOM 1477 O O . ARG A 1 186 ? 7.219 -25.740 -17.746 1.00 60.19 186 ARG A O 1
ATOM 1484 N N . LYS A 1 187 ? 6.649 -25.325 -15.612 1.00 59.91 187 LYS A N 1
ATOM 1485 C CA . LYS A 1 187 ? 5.591 -26.348 -15.535 1.00 59.91 187 LYS A CA 1
ATOM 1486 C C . LYS A 1 187 ? 4.424 -26.011 -16.465 1.00 59.91 187 LYS A C 1
ATOM 1488 O O . LYS A 1 187 ? 3.928 -26.895 -17.153 1.00 59.91 187 LYS A O 1
ATOM 1493 N N . MET A 1 188 ? 4.019 -24.744 -16.522 1.00 59.66 188 MET A N 1
ATOM 1494 C CA . MET A 1 188 ? 2.997 -24.252 -17.449 1.00 59.66 188 MET A CA 1
ATOM 1495 C C . MET A 1 188 ? 3.459 -24.358 -18.902 1.00 59.66 188 MET A C 1
ATOM 1497 O O . MET A 1 188 ? 2.691 -24.828 -19.728 1.00 59.66 188 MET A O 1
ATOM 1501 N N . TRP A 1 189 ? 4.715 -24.015 -19.208 1.00 56.59 189 TRP A N 1
ATOM 1502 C CA . TRP A 1 189 ? 5.298 -24.192 -20.541 1.00 56.59 189 TRP A CA 1
ATOM 1503 C C . TRP A 1 189 ? 5.326 -25.664 -20.960 1.00 56.59 189 TRP A C 1
ATOM 1505 O O . TRP A 1 189 ? 4.890 -25.986 -22.055 1.00 56.59 189 TRP A O 1
ATOM 1515 N N . GLY A 1 190 ? 5.755 -26.575 -20.079 1.00 60.38 190 GLY A N 1
ATOM 1516 C CA . GLY A 1 190 ? 5.742 -28.015 -20.357 1.00 60.38 190 GLY A CA 1
ATOM 1517 C C . GLY A 1 190 ? 4.330 -28.565 -20.578 1.00 60.38 190 GLY A C 1
ATOM 1518 O O . GLY A 1 190 ? 4.117 -29.382 -21.469 1.00 60.38 190 GLY A O 1
ATOM 1519 N N . LYS A 1 191 ? 3.342 -28.068 -19.823 1.00 51.09 191 LYS A N 1
ATOM 1520 C CA . LYS A 1 191 ? 1.926 -28.395 -20.036 1.00 51.09 191 LYS A CA 1
ATOM 1521 C C . LYS A 1 191 ? 1.394 -27.822 -21.350 1.00 51.09 191 LYS A C 1
ATOM 1523 O O . LYS A 1 191 ? 0.756 -28.555 -22.088 1.00 51.09 191 LYS A O 1
ATOM 1528 N N . ALA A 1 192 ? 1.685 -26.563 -21.673 1.00 53.31 192 ALA A N 1
ATOM 1529 C CA . ALA A 1 192 ? 1.280 -25.934 -22.929 1.00 53.31 192 ALA A CA 1
ATOM 1530 C C . ALA A 1 192 ? 1.927 -26.616 -24.144 1.00 53.31 192 ALA A C 1
ATOM 1532 O O . ALA A 1 192 ? 1.259 -26.832 -25.148 1.00 53.31 192 ALA A O 1
ATOM 1533 N N . GLN A 1 193 ? 3.195 -27.019 -24.033 1.00 41.16 193 GLN A N 1
ATOM 1534 C CA . GLN A 1 193 ? 3.914 -27.763 -25.065 1.00 41.16 193 GLN A CA 1
ATOM 1535 C C . GLN A 1 193 ? 3.350 -29.177 -25.239 1.00 41.16 193 GLN A C 1
ATOM 1537 O O . GLN A 1 193 ? 3.177 -29.625 -26.366 1.00 41.16 193 GLN A O 1
ATOM 1542 N N . SER A 1 194 ? 2.990 -29.848 -24.142 1.00 46.25 194 SER A N 1
ATOM 1543 C CA . SER A 1 194 ? 2.270 -31.124 -24.188 1.00 46.25 194 SER A CA 1
ATOM 1544 C C . SER A 1 194 ? 0.909 -30.962 -24.873 1.00 46.25 194 SER A C 1
ATOM 1546 O O . SER A 1 194 ? 0.625 -31.659 -25.840 1.00 46.25 194 SER A O 1
ATOM 1548 N N . ILE A 1 195 ? 0.105 -29.978 -24.456 1.00 60.69 195 ILE A N 1
ATOM 1549 C CA . ILE A 1 195 ? -1.211 -29.687 -25.045 1.00 60.69 195 ILE A CA 1
ATOM 1550 C C . ILE A 1 195 ? -1.091 -29.355 -26.540 1.00 60.69 195 ILE A C 1
ATOM 1552 O O . ILE A 1 195 ? -1.883 -29.869 -27.320 1.00 60.69 195 ILE A O 1
ATOM 1556 N N . ALA A 1 196 ? -0.095 -28.566 -26.955 1.00 55.72 196 ALA A N 1
ATOM 1557 C CA . ALA A 1 196 ? 0.164 -28.256 -28.363 1.00 55.72 196 ALA A CA 1
ATOM 1558 C C . ALA A 1 196 ? 0.578 -29.497 -29.179 1.00 55.72 196 ALA A C 1
ATOM 1560 O O . ALA A 1 196 ? 0.142 -29.654 -30.318 1.00 55.72 196 ALA A O 1
ATOM 1561 N N . CYS A 1 197 ? 1.362 -30.410 -28.591 1.00 52.50 197 CYS A N 1
ATOM 1562 C CA . CYS A 1 197 ? 1.687 -31.696 -29.213 1.00 52.50 197 CYS A CA 1
ATOM 1563 C C . CYS A 1 197 ? 0.458 -32.613 -29.339 1.00 52.50 197 CYS A C 1
ATOM 1565 O O . CYS A 1 197 ? 0.313 -33.279 -30.360 1.00 52.50 197 CYS A O 1
ATOM 1567 N N . TYR A 1 198 ? -0.437 -32.636 -28.344 1.00 50.56 198 TYR A N 1
ATOM 1568 C CA . TYR A 1 198 ? -1.662 -33.448 -28.374 1.00 50.56 198 TYR A CA 1
ATOM 1569 C C . TYR A 1 198 ? -2.767 -32.861 -29.272 1.00 50.56 198 TYR A C 1
ATOM 1571 O O . TYR A 1 198 ? -3.595 -33.616 -29.771 1.00 50.56 198 TYR A O 1
ATOM 1579 N N . SER A 1 199 ? -2.787 -31.542 -29.506 1.00 52.53 199 SER A N 1
ATOM 1580 C CA . SER A 1 199 ? -3.786 -30.864 -30.350 1.00 52.53 199 SER A CA 1
ATOM 1581 C C . SER A 1 199 ? -3.357 -30.656 -31.808 1.00 52.53 199 SER A C 1
ATOM 1583 O O . SER A 1 199 ? -4.120 -30.095 -32.592 1.00 52.53 199 SER A O 1
ATOM 1585 N N . GLY A 1 200 ? -2.151 -31.090 -32.192 1.00 48.47 200 GLY A N 1
ATOM 1586 C 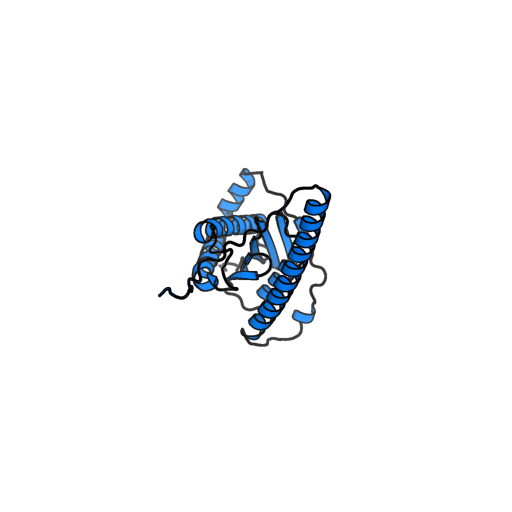CA . GLY A 1 200 ? -1.654 -30.980 -33.567 1.00 48.47 200 GLY A CA 1
ATOM 1587 C C . GLY A 1 200 ? -1.324 -29.552 -34.029 1.00 48.47 200 GLY A C 1
ATOM 1588 O O . GLY A 1 200 ? -1.014 -29.355 -35.204 1.00 48.47 200 GLY A O 1
ATOM 1589 N N . LEU A 1 201 ? -1.340 -28.548 -33.141 1.00 52.12 201 LEU A N 1
ATOM 1590 C CA . LEU A 1 201 ? -0.865 -27.201 -33.468 1.00 52.12 201 LEU A CA 1
ATOM 1591 C C . LEU A 1 201 ? 0.668 -27.168 -33.424 1.00 52.12 201 LEU A C 1
ATOM 1593 O O . LEU A 1 201 ? 1.275 -27.065 -32.357 1.00 52.12 201 LEU A O 1
ATOM 1597 N N . GLN A 1 202 ? 1.311 -27.214 -34.593 1.00 41.72 202 GLN A N 1
ATOM 1598 C CA . GLN A 1 202 ? 2.751 -26.977 -34.716 1.00 41.72 202 GLN A CA 1
ATOM 1599 C C . GLN A 1 202 ? 3.104 -25.553 -34.251 1.00 41.72 202 GLN A C 1
ATOM 1601 O O . GLN A 1 202 ? 3.005 -24.583 -35.003 1.00 41.72 202 GLN A O 1
ATOM 1606 N N . ALA A 1 203 ? 3.567 -25.415 -33.010 1.00 43.81 203 ALA A N 1
ATOM 1607 C CA . ALA A 1 203 ? 4.244 -24.210 -32.551 1.00 43.81 203 ALA A CA 1
ATOM 1608 C C . ALA A 1 203 ? 5.665 -24.181 -33.142 1.00 43.81 203 ALA A C 1
ATOM 1610 O O . ALA A 1 203 ? 6.595 -24.781 -32.605 1.00 43.81 203 ALA A O 1
ATOM 1611 N N . SER A 1 204 ? 5.831 -23.499 -34.277 1.00 35.66 204 SER A N 1
ATOM 1612 C CA . SER A 1 204 ? 7.137 -23.288 -34.909 1.00 35.66 204 SER A CA 1
ATOM 1613 C C . SER A 1 204 ? 7.999 -22.322 -34.072 1.00 35.66 204 SER A C 1
ATOM 1615 O O . SER A 1 204 ? 7.591 -21.178 -33.855 1.00 35.66 204 SER A O 1
ATOM 1617 N N . PRO A 1 205 ? 9.215 -22.702 -33.634 1.00 44.22 205 PRO A N 1
ATOM 1618 C CA . PRO A 1 205 ? 10.076 -21.830 -32.847 1.00 44.22 205 PRO A CA 1
ATOM 1619 C C . PRO A 1 205 ? 10.910 -20.935 -33.771 1.00 44.22 205 PRO A C 1
ATOM 1621 O O . PRO A 1 205 ? 12.009 -21.307 -34.180 1.00 44.22 205 PRO A O 1
ATOM 1624 N N . LYS A 1 206 ? 10.439 -19.723 -34.091 1.00 40.22 206 LYS A N 1
ATOM 1625 C CA . LYS A 1 206 ? 11.323 -18.691 -34.661 1.00 40.22 206 LYS A CA 1
ATOM 1626 C C . LYS A 1 206 ? 11.804 -17.739 -33.571 1.00 40.22 206 LYS A C 1
ATOM 1628 O O . LYS A 1 206 ? 11.108 -16.825 -33.143 1.00 40.22 206 LYS A O 1
ATOM 1633 N N . ARG A 1 207 ? 13.043 -18.003 -33.140 1.00 35.28 207 ARG A N 1
ATOM 1634 C CA . ARG A 1 207 ? 13.936 -17.074 -32.440 1.00 35.28 207 ARG A CA 1
ATOM 1635 C C . ARG A 1 207 ? 14.049 -15.783 -33.249 1.00 35.28 207 ARG A C 1
ATOM 1637 O O . ARG A 1 207 ? 14.556 -15.807 -34.365 1.00 35.28 207 ARG A O 1
ATOM 1644 N N . CYS A 1 208 ? 13.650 -14.666 -32.656 1.00 31.36 208 CYS A N 1
ATOM 1645 C CA . CYS A 1 208 ? 14.125 -13.352 -33.062 1.00 31.36 208 CYS A CA 1
ATOM 1646 C C . CYS A 1 208 ? 15.401 -13.074 -32.251 1.00 31.36 208 CYS A C 1
ATOM 1648 O O . CYS A 1 208 ? 15.352 -12.478 -31.179 1.00 31.36 208 CYS A O 1
ATOM 1650 N N . THR A 1 209 ? 16.533 -13.622 -32.694 1.00 36.72 209 THR A N 1
ATOM 1651 C CA . THR A 1 209 ? 17.858 -13.165 -32.257 1.00 36.72 209 THR A CA 1
ATOM 1652 C C . THR A 1 209 ? 18.399 -12.263 -33.348 1.00 36.72 209 THR A C 1
ATOM 1654 O O . THR A 1 209 ? 18.675 -12.709 -34.460 1.00 36.72 209 THR A O 1
ATOM 1657 N N . THR A 1 210 ? 18.492 -10.985 -33.017 1.00 36.19 210 THR A N 1
ATOM 1658 C CA . THR A 1 210 ? 19.138 -9.940 -33.794 1.00 36.19 210 THR A CA 1
ATOM 1659 C C . THR A 1 210 ? 20.606 -10.284 -34.075 1.00 36.19 210 THR A C 1
ATOM 1661 O O . THR A 1 210 ? 21.368 -10.631 -33.178 1.00 36.19 210 THR A O 1
ATOM 1664 N N . ALA A 1 211 ? 20.942 -10.209 -35.364 1.00 35.59 211 ALA A N 1
ATOM 1665 C CA . ALA A 1 211 ? 22.214 -9.832 -35.977 1.00 35.59 211 ALA A CA 1
ATOM 1666 C C . ALA A 1 211 ? 23.523 -10.104 -35.203 1.00 35.59 211 ALA A C 1
ATOM 1668 O O . ALA A 1 211 ? 23.959 -9.297 -34.389 1.00 35.59 211 ALA A O 1
ATOM 1669 N N . TRP A 1 212 ? 24.228 -11.163 -35.607 1.00 29.70 212 TRP A N 1
ATOM 1670 C CA . TRP A 1 212 ? 25.694 -11.195 -35.627 1.00 29.70 212 TRP A CA 1
ATOM 1671 C C . TRP A 1 212 ? 26.119 -11.484 -37.067 1.00 29.70 212 TRP A C 1
ATOM 1673 O O . TRP A 1 212 ? 26.000 -12.607 -37.554 1.00 29.70 212 TRP A O 1
ATOM 1683 N N . ALA A 1 213 ? 26.537 -10.437 -37.775 1.00 39.59 213 ALA A N 1
ATOM 1684 C CA . ALA A 1 213 ? 27.107 -10.536 -39.107 1.00 39.59 213 ALA A CA 1
ATOM 1685 C C . ALA A 1 213 ? 28.605 -10.834 -38.982 1.00 39.59 213 ALA A C 1
ATOM 1687 O O . ALA A 1 213 ? 29.380 -9.948 -38.649 1.00 39.59 213 ALA A O 1
ATOM 1688 N N . TRP A 1 214 ? 28.996 -12.074 -39.269 1.00 31.92 214 TRP A N 1
ATOM 1689 C CA . TRP A 1 214 ? 30.345 -12.420 -39.714 1.00 31.92 214 TRP A CA 1
ATOM 1690 C C . TRP A 1 214 ? 30.218 -13.525 -40.763 1.00 31.92 214 TRP A C 1
ATOM 1692 O O . TRP A 1 214 ? 29.931 -14.678 -40.441 1.00 31.92 214 TRP A O 1
ATOM 1702 N N . ARG A 1 215 ? 30.404 -13.167 -42.036 1.00 33.72 215 ARG A N 1
ATOM 1703 C CA . ARG A 1 215 ? 30.762 -14.114 -43.093 1.00 33.72 215 ARG A CA 1
ATOM 1704 C C . ARG A 1 215 ? 31.958 -13.543 -43.851 1.00 33.72 215 ARG A C 1
ATOM 1706 O O . ARG A 1 215 ? 31.968 -12.378 -44.228 1.00 33.72 215 ARG A O 1
ATOM 1713 N N . THR A 1 216 ? 32.959 -14.400 -43.952 1.00 43.34 216 THR A N 1
ATOM 1714 C CA . THR A 1 216 ? 34.269 -14.317 -44.605 1.00 43.34 216 THR A CA 1
ATOM 1715 C C . THR A 1 216 ? 34.170 -14.155 -46.143 1.00 43.34 216 THR A C 1
ATOM 1717 O O . THR A 1 216 ? 33.061 -14.214 -46.676 1.00 43.34 216 THR A O 1
ATOM 1720 N N . PRO A 1 217 ? 35.294 -13.891 -46.850 1.00 41.53 217 PRO A N 1
ATOM 1721 C CA . PRO A 1 217 ? 35.349 -13.163 -48.125 1.00 41.53 217 PRO A CA 1
ATOM 1722 C C . PRO A 1 217 ? 35.237 -14.083 -49.353 1.00 41.53 217 PRO A C 1
ATOM 1724 O O . PRO A 1 217 ? 35.289 -15.306 -49.199 1.00 41.53 217 PRO A O 1
ATOM 1727 N N . PRO A 1 218 ? 35.208 -13.518 -50.575 1.00 50.50 218 PRO A N 1
ATOM 1728 C CA . PRO A 1 218 ? 35.721 -14.245 -51.729 1.00 50.50 218 PRO A CA 1
ATOM 1729 C C . PRO A 1 218 ? 36.788 -13.476 -52.532 1.00 50.50 218 PRO A C 1
ATOM 1731 O O . PRO A 1 218 ? 36.637 -12.286 -52.796 1.00 50.50 218 PRO A O 1
ATOM 1734 N N . THR A 1 219 ? 37.807 -14.263 -52.905 1.00 44.75 219 THR A N 1
ATOM 1735 C CA . THR A 1 219 ? 38.704 -14.228 -54.085 1.00 44.75 219 THR A CA 1
ATOM 1736 C C . THR A 1 219 ? 39.446 -12.948 -54.435 1.00 44.75 219 THR A C 1
ATOM 1738 O O . THR A 1 219 ? 38.804 -12.019 -54.970 1.00 44.75 219 THR A O 1
#

InterPro domains:
  IPR001388 Synaptobrevin-like [PR00219] (136-155)
  IPR001388 Synaptobrevin-like [PR00219] (156-175)
  IPR010908 Longin domain [PF13774] (33-112)
  IPR010908 Longin domain [PS50859] (11-115)
  IPR010908 Longin domain [SM01270] (32-114)
  IPR010908 Longin domain [cd14824] (8-121)
  IPR011012 Longin-like domain superfamily [SSF64356] (7-122)
  IPR042855 v-SNARE, coiled-coil homology domain [PF00957] (132-192)
  IPR042855 v-SNARE, coiled-coil homology domain [PS50892] (131-191)
  IPR051097 Synaptobrevin-like vesicular transport protein [PTHR21136] (6-194)

Solvent-accessible surface area (backbone atoms only — not comparable to full-atom values): 13012 Å² total; per-residue (Å²): 137,77,86,70,82,44,72,50,38,38,38,39,20,54,63,80,44,47,28,23,49,42,63,92,64,88,78,62,61,69,60,54,52,51,55,52,49,71,71,55,70,86,58,73,45,34,39,35,37,44,52,93,68,33,32,42,37,35,43,32,49,95,58,31,35,35,39,41,32,25,34,62,88,50,53,69,66,60,55,50,53,49,46,53,51,52,48,52,53,48,47,73,74,30,50,94,53,56,58,82,68,56,50,76,49,69,39,24,85,73,46,20,61,52,51,51,52,50,53,49,51,49,65,79,40,40,70,62,52,51,53,52,55,66,73,60,75,71,74,76,79,65,49,74,43,79,58,77,79,69,68,69,69,69,78,79,57,71,98,69,87,69,93,62,62,63,55,55,52,52,48,51,52,53,50,51,49,51,49,53,53,48,51,51,50,50,55,48,48,54,48,51,52,48,51,31,65,76,67,70,53,81,80,76,86,77,81,89,73,82,85,82,91,81,80,85,88,84,136

pLDDT: mean 73.68, std 21.56, range [29.7, 97.81]